Protein 3K1Z (pdb70)

B-factor: mean 15.19, std 8.34, range [2.0, 72.71]

Foldseek 3Di:
DAEAEACDQAWKDFPDDPLCVLQVLLVVLPHHFHSVLLVVQLVVLVVVLCVPQNLCNPVPPGANLVSQLSSQQRSVVSRPDNPSVSCNVSSVVVSVCVLAQVRMDTDPCNVVLLVVCVVVVYAYAYEYQDHPSVCSSCVNVVNNVSHPYYQYCNNQVHHPLPQSSVVVVCVSVVALQVYEYEEADCRGFCVSSVVRPHYAHADAPDDDDVCCVPPPPPLRYHNGSVCVVVSVCVVVVD

Secondary structure (DSSP, 8-state):
-EEEE--BTTTEEESS-HHHHHHHHHHHTT----HHHHHHHHHHHHHHHHHHSTGGGGGGT--HHHHHHHHHHHHHHHTT---HHHHHHHHHHHHHHTTSGGGEEEPTTHHHHHHHHHHTT-EEEEEES--TTHHHHHHHTT-GGG-S-EEEHHHHSS-TTSHHHHHHHHHHH--GGGEEEEES-IIIIIIHHHTT--EEEE--SSPPPHHHHHHS-GGGEESSGGGHHHHHHHHHH-

Nearest PDB structures (foldseek):
  3k1z-assembly1_A  TM=1.004E+00  e=3.886E-47  Homo sapiens
  6q7q-assembly1_A  TM=7.521E-01  e=2.817E-11  Pyrococcus horikoshii
  4ygs-assembly1_A  TM=7.550E-01  e=3.857E-10  Thermococcus onnurineus NA1
  2go7-assembly3_C  TM=6.420E-01  e=3.022E-08  Streptococcus pneumoniae TIGR4
  2hi0-assembly2_B  TM=6.202E-01  e=1.220E-07  Lactobacillus delbrueckii

GO terms:
  GO:0005739 mitochondrion (C, HTP)
  GO:0005515 protein binding (F, IPI)
  GO:0005730 nucleolus (C, IDA)

Structure (mmCIF, N/CA/C/O backbone):
data_3K1Z
#
_entry.id   3K1Z
#
_cell.length_a   51.625
_cell.length_b   62.455
_cell.length_c   79.665
_cell.angle_alpha   90.00
_cell.angle_beta   90.00
_cell.angle_gamma   90.00
#
_symmetry.space_group_name_H-M   'P 21 21 21'
#
loop_
_entity.id
_entity.type
_entity.pdbx_description
1 polymer 'Haloacid dehalogenase-like hydrolase domain-containing protein 3'
2 non-polymer 1,2-ETHANEDIOL
3 non-polymer GLYCEROL
4 water water
#
loop_
_atom_site.group_PDB
_atom_site.id
_atom_site.type_symbol
_atom_site.label_atom_id
_atom_site.label_alt_id
_atom_site.label_comp_id
_atom_site.label_asym_id
_atom_site.label_entity_id
_atom_site.label_seq_id
_atom_site.pdbx_PDB_ins_code
_atom_site.Cartn_x
_atom_site.Cartn_y
_atom_site.Cartn_z
_atom_site.occupancy
_atom_site.B_iso_or_equiv
_atom_site.auth_seq_id
_atom_site.auth_comp_id
_atom_site.auth_asym_id
_atom_site.auth_atom_id
_atom_site.pdbx_PDB_model_num
ATOM 9 N N . ARG A 1 2 ? 4.886 13.394 9.567 1.00 11.34 8 ARG A N 1
ATOM 10 C CA . ARG A 1 2 ? 4.704 13.323 8.109 1.00 10.25 8 ARG A CA 1
ATOM 11 C C . ARG A 1 2 ? 3.658 12.307 7.658 1.00 8.95 8 ARG A C 1
ATOM 12 O O . ARG A 1 2 ? 3.041 12.492 6.633 1.00 9.84 8 ARG A O 1
ATOM 20 N N . LEU A 1 3 ? 3.471 11.251 8.438 1.00 9.81 9 LEU A N 1
ATOM 21 C CA . LEU A 1 3 ? 2.515 10.188 8.109 1.00 7.86 9 LEU A CA 1
ATOM 22 C C . LEU A 1 3 ? 1.636 9.858 9.306 1.00 10.15 9 LEU A C 1
ATOM 23 O O . LEU A 1 3 ? 2.128 9.743 10.428 1.00 9.35 9 LEU A O 1
ATOM 28 N N . LEU A 1 4 ? 0.341 9.693 9.057 1.00 9.07 10 LEU A N 1
ATOM 29 C CA . LEU A 1 4 ? -0.603 9.216 10.065 1.00 7.91 10 LEU A CA 1
ATOM 30 C C . LEU A 1 4 ? -1.227 7.970 9.499 1.00 7.88 10 LEU A C 1
ATOM 31 O O . LEU A 1 4 ? -1.833 8.013 8.378 1.00 8.21 10 LEU A O 1
ATOM 36 N N . THR A 1 5 ? -1.117 6.873 10.237 1.00 4.52 11 THR A N 1
ATOM 37 C CA . THR A 1 5 ? -1.759 5.658 9.834 1.00 4.23 11 THR A CA 1
ATOM 38 C C . THR A 1 5 ? -2.969 5.412 10.745 1.00 6.30 11 THR A C 1
ATOM 39 O O . THR A 1 5 ? -3.014 5.886 11.883 1.00 5.13 11 THR A O 1
ATOM 43 N N . TRP A 1 6 ? -3.939 4.658 10.216 1.00 5.74 12 TRP A N 1
ATOM 44 C CA . TRP A 1 6 ? -5.246 4.546 10.852 1.00 4.84 12 TRP A CA 1
ATOM 45 C C . TRP A 1 6 ? -5.783 3.156 10.868 1.00 5.08 12 TRP A C 1
ATOM 46 O O . TRP A 1 6 ? -5.719 2.466 9.831 1.00 6.37 12 TRP A O 1
ATOM 57 N N . ASP A 1 7 ? -6.399 2.746 11.966 1.00 5.00 13 ASP A N 1
ATOM 58 C CA . ASP A 1 7 ? -7.398 1.672 11.824 1.00 6.14 13 ASP A CA 1
ATOM 59 C C . ASP A 1 7 ? -8.756 2.320 11.680 1.00 9.85 13 ASP A C 1
ATOM 60 O O . ASP A 1 7 ? -8.901 3.500 11.904 1.00 13.06 13 ASP A O 1
ATOM 65 N N . VAL A 1 8 ? -9.755 1.540 11.288 1.00 10.37 14 VAL A N 1
ATOM 66 C CA . VAL A 1 8 ? -11.036 2.116 10.939 1.00 14.59 14 VAL A CA 1
ATOM 67 C C . VAL A 1 8 ? -12.112 2.012 12.059 1.00 15.67 14 VAL A C 1
ATOM 68 O O . VAL A 1 8 ? -13.025 2.802 12.076 1.00 13.55 14 VAL A O 1
ATOM 72 N N . LYS A 1 9 ? -11.944 1.101 13.026 1.00 21.08 15 LYS A N 1
ATOM 73 C CA . LYS A 1 9 ? -12.956 0.823 14.078 1.00 16.07 15 LYS A CA 1
ATOM 74 C C . LYS A 1 9 ? -13.075 1.959 15.070 1.00 26.37 15 LYS A C 1
ATOM 75 O O . LYS A 1 9 ? -12.073 2.466 15.559 1.00 19.19 15 LYS A O 1
ATOM 80 N N . ASP A 1 10 ? -14.302 2.342 15.395 1.00 17.84 16 ASP A N 1
ATOM 81 C CA . ASP A 1 10 ? -14.530 3.398 16.358 1.00 20.65 16 ASP A CA 1
ATOM 82 C C . ASP A 1 10 ? -13.598 4.598 16.211 1.00 25.04 16 ASP A C 1
ATOM 83 O O . ASP A 1 10 ? -13.475 5.401 17.141 1.00 27.98 16 ASP A O 1
ATOM 88 N N . THR A 1 11 ? -12.949 4.713 15.042 1.00 16.83 17 THR A N 1
ATOM 89 C CA . THR A 1 11 ? -12.240 5.896 14.660 1.00 11.48 17 THR A CA 1
ATOM 90 C C . THR A 1 11 ? -12.998 6.528 13.527 1.00 7.04 17 THR A C 1
ATOM 91 O O . THR A 1 11 ? -13.456 7.679 13.630 1.00 19.29 17 THR A O 1
ATOM 95 N N . LEU A 1 12 ? -13.145 5.754 12.431 1.00 10.91 18 LEU A N 1
ATOM 96 C CA . LEU A 1 12 ? -13.778 6.204 11.212 1.00 12.03 18 LEU A CA 1
ATOM 97 C C . LEU A 1 12 ? -15.181 5.613 10.965 1.00 6.12 18 LEU A C 1
ATOM 98 O O . LEU A 1 12 ? -16.054 6.322 10.482 1.00 11.48 18 LEU A O 1
ATOM 103 N N . LEU A 1 13 ? -15.355 4.349 11.313 1.00 9.97 19 LEU A N 1
ATOM 104 C CA . LEU A 1 13 ? -16.535 3.531 10.952 1.00 9.77 19 LEU A CA 1
ATOM 105 C C . LEU A 1 13 ? -17.034 2.739 12.139 1.00 15.28 19 LEU A C 1
ATOM 106 O O . LEU A 1 13 ? -16.265 2.364 13.010 1.00 15.64 19 LEU A O 1
ATOM 111 N N . ARG A 1 14 ? -18.321 2.434 12.144 1.00 12.13 20 ARG A N 1
ATOM 112 C CA . ARG A 1 14 ? -18.842 1.384 13.012 1.00 10.83 20 ARG A CA 1
ATOM 113 C C . ARG A 1 14 ? -19.942 0.685 12.239 1.00 13.38 20 ARG A C 1
ATOM 114 O O . ARG A 1 14 ? -20.497 1.262 11.296 1.00 10.41 20 ARG A O 1
ATOM 122 N N . LEU A 1 15 ? -20.213 -0.565 12.602 1.00 12.29 21 LEU A N 1
ATOM 123 C CA . LEU A 1 15 ? -21.355 -1.271 12.041 1.00 13.39 21 LEU A CA 1
ATOM 124 C C . LEU A 1 15 ? -22.668 -0.574 12.445 1.00 12.96 21 LEU A C 1
ATOM 125 O O . LEU A 1 15 ? -22.864 -0.164 13.602 1.00 11.05 21 LEU A O 1
ATOM 130 N N . ARG A 1 16 ? -23.558 -0.429 11.470 1.00 10.15 22 ARG A N 1
ATOM 131 C CA . ARG A 1 16 ? -24.849 0.212 11.682 1.00 12.79 22 ARG A CA 1
ATOM 132 C C . ARG A 1 16 ? -25.769 -0.598 12.605 1.00 6.57 22 ARG A C 1
ATOM 133 O O . ARG A 1 16 ? -26.517 -0.018 13.390 1.00 10.99 22 ARG A O 1
ATOM 141 N N . HIS A 1 17 ? -25.716 -1.926 12.522 1.00 10.50 23 HIS A N 1
ATOM 142 C CA . HIS A 1 17 ? -26.621 -2.777 13.296 1.00 11.82 23 HIS A CA 1
ATOM 143 C C . HIS A 1 17 ? -25.832 -3.855 14.021 1.00 11.02 23 HIS A C 1
ATOM 144 O O . HIS A 1 17 ? -24.820 -4.319 13.488 1.00 16.88 23 HIS A O 1
ATOM 151 N N . PRO A 1 18 ? -26.299 -4.285 15.215 1.00 9.56 24 PRO A N 1
ATOM 152 C CA . PRO A 1 18 ? -25.548 -5.377 15.828 1.00 20.32 24 PRO A CA 1
ATOM 153 C C . PRO A 1 18 ? -25.623 -6.615 14.942 1.00 18.48 24 PRO A C 1
ATOM 154 O O . PRO A 1 18 ? -26.581 -6.772 14.166 1.00 11.14 24 PRO A O 1
ATOM 158 N N . LEU A 1 19 ? -24.606 -7.461 15.042 1.00 18.23 25 LEU A N 1
ATOM 159 C CA . LEU A 1 19 ? -24.481 -8.638 14.184 1.00 18.08 25 LEU A CA 1
ATOM 160 C C . LEU A 1 19 ? -25.641 -9.610 14.317 1.00 14.54 25 LEU A C 1
ATOM 161 O O . LEU A 1 19 ? -26.124 -10.158 13.317 1.00 13.34 25 LEU A O 1
ATOM 166 N N . GLY A 1 20 ? -26.073 -9.840 15.553 1.00 16.15 26 GLY A N 1
ATOM 167 C CA . GLY A 1 20 ? -27.171 -10.733 15.807 1.00 13.96 26 GLY A CA 1
ATOM 168 C C . GLY A 1 20 ? -28.411 -10.278 15.064 1.00 15.78 26 GLY A C 1
ATOM 169 O O . GLY A 1 20 ? -29.087 -11.077 14.420 1.00 12.45 26 GLY A O 1
ATOM 170 N N . GLU A 1 21 ? -28.691 -8.982 15.140 1.00 13.60 27 GLU A N 1
ATOM 171 C CA . GLU A 1 21 ? -29.851 -8.406 14.476 1.00 17.76 27 GLU A CA 1
ATOM 172 C C . GLU A 1 21 ? -29.709 -8.536 12.965 1.00 8.75 27 GLU A C 1
ATOM 173 O O . GLU A 1 21 ? -30.652 -8.954 12.283 1.00 11.69 27 GLU A O 1
ATOM 179 N N . ALA A 1 22 ? -28.511 -8.240 12.470 1.00 11.89 28 ALA A N 1
ATOM 180 C CA . ALA A 1 22 ? -28.230 -8.294 11.034 1.00 10.73 28 ALA A CA 1
ATOM 181 C C . ALA A 1 22 ? -28.378 -9.723 10.492 1.00 7.75 28 ALA A C 1
ATOM 182 O O . ALA A 1 22 ? -29.041 -9.946 9.473 1.00 12.06 28 ALA A O 1
ATOM 184 N N . TYR A 1 23 ? -27.786 -10.680 11.187 1.00 8.73 29 TYR A N 1
ATOM 185 C CA . TYR A 1 23 ? -27.902 -12.084 10.774 1.00 9.02 29 TYR A CA 1
ATOM 186 C C . TYR A 1 23 ? -29.354 -12.558 10.833 1.00 7.45 29 TYR A C 1
ATOM 187 O O . TYR A 1 23 ? -29.835 -13.206 9.904 1.00 8.92 29 TYR A O 1
ATOM 196 N N . ALA A 1 24 ? -30.027 -12.282 11.952 1.00 7.88 30 ALA A N 1
ATOM 197 C CA . ALA A 1 24 ? -31.409 -12.667 12.129 1.00 7.05 30 ALA A CA 1
ATOM 198 C C . ALA A 1 24 ? -32.350 -12.038 11.079 1.00 8.88 30 ALA A C 1
ATOM 199 O O . ALA A 1 24 ? -33.291 -12.695 10.588 1.00 9.32 30 ALA A O 1
ATOM 201 N N . THR A 1 25 ? -32.111 -10.768 10.759 1.00 8.21 31 THR A N 1
ATOM 202 C CA . THR A 1 25 ? -32.949 -10.057 9.781 1.00 8.72 31 THR A CA 1
ATOM 203 C C . THR A 1 25 ? -32.794 -10.701 8.398 1.00 5.39 31 THR A C 1
ATOM 204 O O . THR A 1 25 ? -33.760 -10.999 7.723 1.00 6.79 31 THR A O 1
ATOM 208 N N . LYS A 1 26 ? -31.548 -10.938 8.028 1.00 8.94 32 LYS A N 1
ATOM 209 C CA . LYS A 1 26 ? -31.252 -11.607 6.756 1.00 6.26 32 LYS A CA 1
ATOM 210 C C . LYS A 1 26 ? -31.869 -13.001 6.723 1.00 5.47 32 LYS A C 1
ATOM 211 O O . LYS A 1 26 ? -32.519 -13.386 5.738 1.00 7.58 32 LYS A O 1
ATOM 217 N N . ALA A 1 27 ? -31.697 -13.752 7.802 1.00 6.62 33 ALA A N 1
ATOM 218 C CA . ALA A 1 27 ? -32.205 -15.123 7.853 1.00 6.63 33 ALA A CA 1
ATOM 219 C C . ALA A 1 27 ? -33.734 -15.142 7.710 1.00 8.25 33 ALA A C 1
ATOM 220 O O . ALA A 1 27 ? -34.277 -15.946 6.962 1.00 9.41 33 ALA A O 1
ATOM 222 N N . ARG A 1 28 ? -34.411 -14.236 8.409 1.00 6.18 34 ARG A N 1
ATOM 223 C CA . ARG A 1 28 ? -35.889 -14.163 8.319 1.00 9.01 34 ARG A CA 1
ATOM 224 C C . ARG A 1 28 ? -36.334 -13.960 6.886 1.00 7.80 34 ARG A C 1
ATOM 225 O O . ARG A 1 28 ? -37.283 -14.603 6.414 1.00 11.65 34 ARG A O 1
ATOM 233 N N . ALA A 1 29 ? -35.645 -13.063 6.171 1.00 9.62 35 ALA A N 1
ATOM 234 C CA . ALA A 1 29 ? -35.995 -12.764 4.790 1.00 11.58 35 ALA A CA 1
ATOM 235 C C . ALA A 1 29 ? -35.960 -14.037 3.926 1.00 8.88 35 ALA A C 1
ATOM 236 O O . ALA A 1 29 ? -36.787 -14.212 3.038 1.00 15.15 35 ALA A O 1
ATOM 238 N N . HIS A 1 30 ? -35.035 -14.935 4.252 1.00 8.43 36 HIS A N 1
ATOM 239 C CA . HIS A 1 30 ? -34.808 -16.197 3.560 1.00 9.65 36 HIS A CA 1
ATOM 240 C C . HIS A 1 30 ? -35.504 -17.414 4.165 1.00 11.90 36 HIS A C 1
ATOM 241 O O . HIS A 1 30 ? -35.198 -18.552 3.795 1.00 14.65 36 HIS A O 1
ATOM 248 N N . GLY A 1 31 ? -36.402 -17.153 5.089 1.00 10.20 37 GLY A N 1
ATOM 249 C CA . GLY A 1 31 ? -37.327 -18.159 5.613 1.00 12.55 37 GLY A CA 1
ATOM 250 C C . GLY A 1 31 ? -36.861 -18.906 6.830 1.00 14.89 37 GLY A C 1
ATOM 251 O O . GLY A 1 31 ? -37.480 -19.924 7.193 1.00 14.48 37 GLY A O 1
ATOM 252 N N . LEU A 1 32 ? -35.817 -18.410 7.486 1.00 8.87 38 LEU A N 1
ATOM 253 C CA . LEU A 1 32 ? -35.280 -19.034 8.696 1.00 10.50 38 LEU A CA 1
ATOM 254 C C . LEU A 1 32 ? -35.470 -18.055 9.839 1.00 10.53 38 LEU A C 1
ATOM 255 O O . LEU A 1 32 ? -34.993 -16.910 9.770 1.00 11.64 38 LEU A O 1
ATOM 260 N N . GLU A 1 33 ? -36.117 -18.532 10.903 1.00 8.34 39 GLU A N 1
ATOM 261 C CA . GLU A 1 33 ? -36.469 -17.697 12.036 1.00 13.11 39 GLU A CA 1
ATOM 262 C C . GLU A 1 33 ? -35.557 -18.078 13.190 1.00 9.30 39 GLU A C 1
ATOM 263 O O . GLU A 1 33 ? -35.738 -19.134 13.810 1.00 12.10 39 GLU A O 1
ATOM 269 N N . VAL A 1 34 ? -34.566 -17.230 13.447 1.00 8.07 40 VAL A N 1
ATOM 270 C CA . VAL A 1 34 ? -33.543 -17.508 14.449 1.00 12.27 40 VAL A CA 1
ATOM 271 C C . VAL A 1 34 ? -33.444 -16.270 15.334 1.00 7.82 40 VAL A C 1
ATOM 272 O O . VAL A 1 34 ? -33.456 -15.148 14.834 1.00 9.69 40 VAL A O 1
ATOM 276 N N . GLU A 1 35 ? -33.336 -16.465 16.649 1.00 14.45 41 GLU A N 1
ATOM 277 C CA . GLU A 1 35 ? -33.217 -15.328 17.545 1.00 11.44 41 GLU A CA 1
ATOM 278 C C . GLU A 1 35 ? -31.833 -14.694 17.448 1.00 11.01 41 GLU A C 1
ATOM 279 O O . GLU A 1 35 ? -30.838 -15.405 17.346 1.00 12.83 41 GLU A O 1
ATOM 285 N N . PRO A 1 36 ? -31.773 -13.351 17.439 1.00 10.82 42 PRO A N 1
ATOM 286 C CA . PRO A 1 36 ? -30.528 -12.615 17.398 1.00 13.73 42 PRO A CA 1
ATOM 287 C C . PRO A 1 36 ? -29.574 -13.042 18.503 1.00 11.19 42 PRO A C 1
ATOM 288 O O . PRO A 1 36 ? -28.392 -13.221 18.243 1.00 9.19 42 PRO A O 1
ATOM 292 N N . SER A 1 37 ? -30.075 -13.218 19.723 1.00 11.48 43 SER A N 1
ATOM 293 C CA . SER A 1 37 ? -29.212 -13.653 20.807 1.00 9.22 43 SER A CA 1
ATOM 294 C C . SER A 1 37 ? -28.552 -15.013 20.552 1.00 9.78 43 SER A C 1
ATOM 295 O O . SER A 1 37 ? -27.389 -15.223 20.956 1.00 11.56 43 SER A O 1
ATOM 298 N N . ALA A 1 38 ? -29.264 -15.931 19.891 1.00 11.01 44 ALA A N 1
ATOM 299 C CA . ALA A 1 38 ? -28.710 -17.248 19.562 1.00 9.15 44 ALA A CA 1
ATOM 300 C C . ALA A 1 38 ? -27.601 -17.113 18.531 1.00 10.37 44 ALA A C 1
ATOM 301 O O . ALA A 1 38 ? -26.570 -17.811 18.602 1.00 14.93 44 ALA A O 1
ATOM 303 N N . LEU A 1 39 ? -27.816 -16.224 17.568 1.00 13.38 45 LEU A N 1
ATOM 304 C CA . LEU A 1 39 ? -26.809 -15.980 16.545 1.00 12.21 45 LEU A CA 1
ATOM 305 C C . LEU A 1 39 ? -25.575 -15.227 17.103 1.00 9.97 45 LEU A C 1
ATOM 306 O O . LEU A 1 39 ? -24.431 -15.498 16.689 1.00 9.13 45 LEU A O 1
ATOM 311 N N . GLU A 1 40 ? -25.797 -14.283 18.017 1.00 8.77 46 GLU A N 1
ATOM 312 C CA . GLU A 1 40 ? -24.692 -13.533 18.635 1.00 10.24 46 GLU A CA 1
ATOM 313 C C . GLU A 1 40 ? -23.799 -14.490 19.429 1.00 12.03 46 GLU A C 1
ATOM 314 O O . GLU A 1 40 ? -22.589 -14.426 19.327 1.00 11.06 46 GLU A O 1
ATOM 320 N N . GLN A 1 41 ? -24.406 -15.413 20.165 1.00 9.43 47 GLN A N 1
ATOM 321 C CA . GLN A 1 41 ? -23.647 -16.406 20.914 1.00 11.66 47 GLN A CA 1
ATOM 322 C C . GLN A 1 41 ? -22.961 -17.383 19.982 1.00 9.84 47 GLN A C 1
ATOM 323 O O . GLN A 1 41 ? -21.794 -17.715 20.189 1.00 12.51 47 GLN A O 1
ATOM 329 N N . GLY A 1 42 ? -23.691 -17.856 18.975 1.00 11.75 48 GLY A N 1
ATOM 330 C CA . GLY A 1 42 ? -23.121 -18.776 17.987 1.00 10.03 48 GLY A CA 1
ATOM 331 C C . GLY A 1 42 ? -21.918 -18.167 17.301 1.00 12.44 48 GLY A C 1
ATOM 332 O O . GLY A 1 42 ? -20.887 -18.838 17.096 1.00 10.17 48 GLY A O 1
ATOM 333 N N . PHE A 1 43 ? -22.058 -16.900 16.929 1.00 10.09 49 PHE A N 1
ATOM 334 C CA . PHE A 1 43 ? -20.983 -16.180 16.246 1.00 10.18 49 PHE A CA 1
ATOM 335 C C . PHE A 1 43 ? -19.719 -16.036 17.096 1.00 10.70 49 PHE A C 1
ATOM 336 O O . PHE A 1 43 ? -18.618 -16.320 16.633 1.00 11.20 49 PHE A O 1
ATOM 344 N N . ARG A 1 44 ? -19.886 -15.571 18.330 1.00 8.79 50 ARG A N 1
ATOM 345 C CA A ARG A 1 44 ? -18.804 -15.485 19.317 0.50 14.39 50 ARG A CA 1
ATOM 346 C CA B ARG A 1 44 ? -18.759 -15.465 19.254 0.50 11.87 50 ARG A CA 1
ATOM 347 C C . ARG A 1 44 ? -18.003 -16.800 19.340 1.00 12.22 50 ARG A C 1
ATOM 348 O O . ARG A 1 44 ? -16.760 -16.827 19.222 1.00 9.72 50 ARG A O 1
ATOM 363 N N . GLN A 1 45 ? -18.735 -17.904 19.482 1.00 12.25 51 GLN A N 1
ATOM 364 C CA A GLN A 1 45 ? -18.091 -19.194 19.523 0.00 20.00 51 GLN A CA 1
ATOM 365 C CA B GLN A 1 45 ? -18.121 -19.216 19.558 1.00 9.95 51 GLN A CA 1
ATOM 366 C C . GLN A 1 45 ? -17.481 -19.622 18.234 1.00 10.74 51 GLN A C 1
ATOM 367 O O . GLN A 1 45 ? -16.341 -20.089 18.206 1.00 10.65 51 GLN A O 1
ATOM 378 N N . ALA A 1 46 ? -18.192 -19.402 17.129 1.00 8.67 52 ALA A N 1
ATOM 379 C CA . ALA A 1 46 ? -17.703 -19.812 15.821 1.00 8.68 52 ALA A CA 1
ATOM 380 C C . ALA A 1 46 ? -16.453 -19.032 15.413 1.00 12.62 52 ALA A C 1
ATOM 381 O O . ALA A 1 46 ? -15.494 -19.615 14.892 1.00 9.62 52 ALA A O 1
ATOM 383 N N . TYR A 1 47 ? -16.463 -17.728 15.696 1.00 10.60 53 TYR A N 1
ATOM 384 C CA . TYR A 1 47 ? -15.353 -16.856 15.328 1.00 10.28 53 TYR A CA 1
ATOM 385 C C . TYR A 1 47 ? -14.115 -17.290 16.121 1.00 10.66 53 TYR A C 1
ATOM 386 O O . TYR A 1 47 ? -13.012 -17.407 15.574 1.00 12.17 53 TYR A O 1
ATOM 395 N N . ARG A 1 48 ? -14.297 -17.520 17.415 1.00 10.31 54 ARG A N 1
ATOM 396 C CA . ARG A 1 48 ? -13.1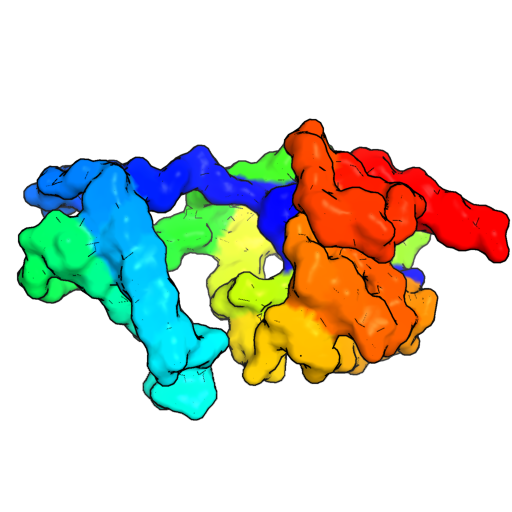76 -17.897 18.279 1.00 10.96 54 ARG A CA 1
ATOM 397 C C . ARG A 1 48 ? -12.595 -19.249 17.817 1.00 11.58 54 ARG A C 1
ATOM 398 O O . ARG A 1 48 ? -11.368 -19.396 17.658 1.00 11.77 54 ARG A O 1
ATOM 406 N N . ALA A 1 49 ? -13.476 -20.208 17.540 1.00 10.11 55 ALA A N 1
ATOM 407 C CA . ALA A 1 49 ? -13.050 -21.543 17.100 1.00 9.55 55 ALA A CA 1
ATOM 408 C C . ALA A 1 49 ? -12.283 -21.476 15.796 1.00 14.19 55 ALA A C 1
ATOM 409 O O . ALA A 1 49 ? -11.265 -22.134 15.620 1.00 11.68 55 ALA A O 1
ATOM 411 N N . GLN A 1 50 ? -12.803 -20.709 14.848 1.00 10.33 56 GLN A N 1
ATOM 412 C CA . GLN A 1 50 ? -12.140 -20.566 13.573 1.00 9.90 56 GLN A CA 1
ATOM 413 C C . GLN A 1 50 ? -10.761 -19.911 13.718 1.00 10.40 56 GLN A C 1
ATOM 414 O O . GLN A 1 50 ? -9.798 -20.330 13.060 1.00 13.38 56 GLN A O 1
ATOM 420 N N . SER A 1 51 ? -10.666 -18.865 14.529 1.00 12.18 57 SER A N 1
ATOM 421 C CA . SER A 1 51 ? -9.395 -18.190 14.757 1.00 8.42 57 SER A CA 1
ATOM 422 C C . SER A 1 51 ? -8.376 -19.076 15.470 1.00 8.98 57 SER A C 1
ATOM 423 O O . SER A 1 51 ? -7.172 -18.943 15.254 1.00 9.90 57 SER A O 1
ATOM 426 N N . HIS A 1 52 ? -8.879 -19.946 16.348 1.00 9.04 58 HIS A N 1
ATOM 427 C CA . HIS A 1 52 ? -8.065 -20.898 17.093 1.00 9.64 58 HIS A CA 1
ATOM 428 C C . HIS A 1 52 ? -7.256 -21.788 16.145 1.00 9.86 58 HIS A C 1
ATOM 429 O O . HIS A 1 52 ? -6.050 -21.983 16.347 1.00 11.15 58 HIS A O 1
ATOM 436 N N . SER A 1 53 ? -7.925 -22.343 15.140 1.00 8.20 59 SER A N 1
ATOM 437 C CA . SER A 1 53 ? -7.295 -23.273 14.165 1.00 7.62 59 SER A CA 1
ATOM 438 C C . SER A 1 53 ? -6.751 -22.617 12.892 1.00 9.68 59 SER A C 1
ATOM 439 O O . SER A 1 53 ? -5.848 -23.151 12.243 1.00 9.11 59 SER A O 1
ATOM 442 N N . PHE A 1 54 ? -7.339 -21.495 12.528 1.00 9.53 60 PHE A N 1
ATOM 443 C CA . PHE A 1 54 ? -7.016 -20.793 11.291 1.00 10.69 60 PHE A CA 1
ATOM 444 C C . PHE A 1 54 ? -6.782 -19.292 11.578 1.00 8.79 60 PHE A C 1
ATOM 445 O O . PHE A 1 54 ? -7.573 -18.444 11.160 1.00 11.19 60 PHE A O 1
ATOM 453 N N . PRO A 1 55 ? -5.701 -18.963 12.284 1.00 9.43 61 PRO A N 1
ATOM 454 C CA . PRO A 1 55 ? -5.416 -17.545 12.557 1.00 11.10 61 PRO A CA 1
ATOM 455 C C . PRO A 1 55 ? -5.237 -16.687 11.282 1.00 7.77 61 PRO A C 1
ATOM 456 O O . PRO A 1 55 ? -4.879 -17.216 10.224 1.00 11.18 61 PRO A O 1
ATOM 460 N N . ASN A 1 56 ? -5.522 -15.383 11.395 1.00 9.84 62 ASN A N 1
ATOM 461 C CA . ASN A 1 56 ? -5.418 -14.418 10.291 1.00 10.39 62 ASN A CA 1
ATOM 462 C C . ASN A 1 56 ? -6.051 -14.964 9.021 1.00 11.35 62 ASN A C 1
ATOM 463 O O . ASN A 1 56 ? -5.407 -15.093 7.991 1.00 10.51 62 ASN A O 1
ATOM 468 N N . TYR A 1 57 ? -7.349 -15.286 9.128 1.00 10.60 63 TYR A N 1
ATOM 469 C CA . TYR A 1 57 ? -8.223 -15.703 8.033 1.00 10.65 63 TYR A CA 1
ATOM 470 C C . TYR A 1 57 ? -7.801 -16.988 7.327 1.00 9.90 63 TYR A C 1
ATOM 471 O O . TYR A 1 57 ? -8.246 -17.264 6.218 1.00 10.30 63 TYR A O 1
ATOM 480 N N . GLY A 1 58 ? -6.977 -17.785 7.996 1.00 11.67 64 GLY A N 1
ATOM 481 C CA . GLY A 1 58 ? -6.578 -19.083 7.470 1.00 11.40 64 GLY A CA 1
ATOM 482 C C . GLY A 1 58 ? -5.613 -18.998 6.311 1.00 9.64 64 GLY A C 1
ATOM 483 O O . GLY A 1 58 ? -5.313 -20.002 5.693 1.00 11.11 64 GLY A O 1
ATOM 484 N N . LEU A 1 59 ? -5.085 -17.811 6.045 1.00 10.92 65 LEU A N 1
ATOM 485 C CA . LEU A 1 59 ? -4.286 -17.616 4.831 1.00 9.69 65 LEU A CA 1
ATOM 486 C C . LEU A 1 59 ? -2.988 -18.435 4.867 1.00 9.37 65 LEU A C 1
ATOM 487 O O . LEU A 1 59 ? -2.482 -18.862 3.814 1.00 11.44 65 LEU A O 1
ATOM 492 N N . SER A 1 60 ? -2.447 -18.639 6.068 1.00 10.11 66 SER A N 1
ATOM 493 C CA . SER A 1 60 ? -1.235 -19.438 6.254 1.00 10.03 66 SER A CA 1
ATOM 494 C C . SER A 1 60 ? -1.476 -20.943 6.245 1.00 10.01 66 SER A C 1
ATOM 495 O O . SER A 1 60 ? -0.524 -21.744 6.385 1.00 10.35 66 SER A O 1
ATOM 498 N N . HIS A 1 61 ? -2.746 -21.348 6.175 1.00 8.12 67 HIS A N 1
ATOM 499 C CA . HIS A 1 61 ? -3.092 -22.756 6.257 1.00 7.44 67 HIS A CA 1
ATOM 500 C C . HIS A 1 61 ? -4.172 -23.137 5.255 1.00 11.94 67 HIS A C 1
ATOM 501 O O . HIS A 1 61 ? -5.129 -23.799 5.595 1.00 13.88 67 HIS A O 1
ATOM 508 N N . GLY A 1 62 ? -3.989 -22.696 4.017 1.00 13.10 68 GLY A N 1
ATOM 509 C CA . GLY A 1 62 ? -4.748 -23.251 2.889 1.00 15.35 68 GLY A CA 1
ATOM 510 C C . GLY A 1 62 ? -6.137 -22.673 2.671 1.00 16.69 68 GLY A C 1
ATOM 511 O O . GLY A 1 62 ? -6.917 -23.207 1.897 1.00 16.71 68 GLY A O 1
ATOM 512 N N . LEU A 1 63 ? -6.493 -21.614 3.385 1.00 10.48 69 LEU A N 1
ATOM 513 C CA . LEU A 1 63 ? -7.795 -21.000 3.175 1.00 9.19 69 LEU A CA 1
ATOM 514 C C . LEU A 1 63 ? -7.699 -19.621 2.530 1.00 11.70 69 LEU A C 1
ATOM 515 O O . LEU A 1 63 ? -6.629 -19.019 2.469 1.00 11.51 69 LEU A O 1
ATOM 520 N N . THR A 1 64 ? -8.836 -19.163 2.033 1.00 11.22 70 THR A N 1
ATOM 521 C CA . THR A 1 64 ? -9.059 -17.784 1.609 1.00 10.46 70 THR A CA 1
ATOM 522 C C . THR A 1 64 ? -9.917 -17.146 2.682 1.00 11.58 70 THR A C 1
ATOM 523 O O . THR A 1 64 ? -10.610 -17.822 3.432 1.00 10.71 70 THR A O 1
ATOM 527 N N . SER A 1 65 ? -9.838 -15.834 2.794 1.00 8.65 71 SER A N 1
ATOM 528 C CA . SER A 1 65 ? -10.631 -15.160 3.802 1.00 10.16 71 SER A CA 1
ATOM 529 C C . SER A 1 65 ? -12.142 -15.264 3.491 1.00 11.12 71 SER A C 1
ATOM 530 O O . SER A 1 65 ? -12.935 -15.343 4.430 1.00 10.80 71 SER A O 1
ATOM 533 N N . ARG A 1 66 ? -12.559 -15.327 2.224 1.00 8.32 72 ARG A N 1
ATOM 534 C CA . ARG A 1 66 ? -13.960 -15.569 1.925 1.00 10.49 72 ARG A CA 1
ATOM 535 C C . ARG A 1 66 ? -14.396 -16.924 2.480 1.00 10.67 72 ARG A C 1
ATOM 536 O O . ARG A 1 66 ? -15.452 -17.038 3.105 1.00 11.29 72 ARG A O 1
ATOM 544 N N . GLN A 1 67 ? -13.595 -17.952 2.240 1.00 9.58 73 GLN A N 1
ATOM 545 C CA . GLN A 1 67 ? -13.948 -19.274 2.767 1.00 11.27 73 GLN A CA 1
ATOM 546 C C . GLN A 1 67 ? -13.982 -19.288 4.295 1.00 10.46 73 GLN A C 1
ATOM 547 O O . GL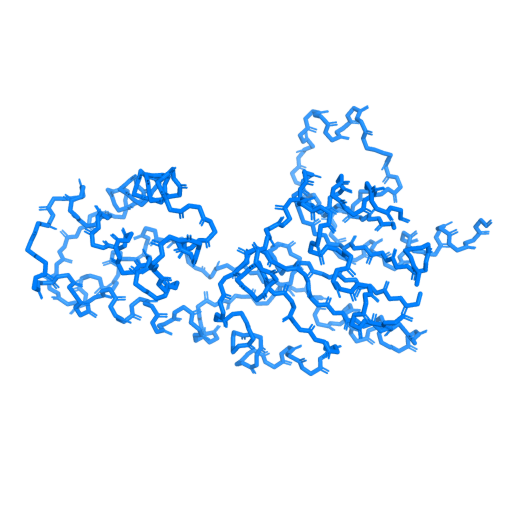N A 1 67 ? -14.845 -19.916 4.914 1.00 11.29 73 GLN A O 1
ATOM 553 N N . TRP A 1 68 ? -13.007 -18.630 4.915 1.00 9.15 74 TRP A N 1
ATOM 554 C CA . TRP A 1 68 ? -12.930 -18.515 6.338 1.00 10.39 74 TRP A CA 1
ATOM 555 C C . TRP A 1 68 ? -14.241 -17.955 6.890 1.00 10.14 74 TRP A C 1
ATOM 556 O O . TRP A 1 68 ? -14.807 -18.531 7.846 1.00 10.53 74 TRP A O 1
ATOM 567 N N . TRP A 1 69 ? -14.707 -16.852 6.324 1.00 10.98 75 TRP A N 1
ATOM 568 C CA . TRP A 1 69 ? -15.956 -16.211 6.764 1.00 9.33 75 TRP A CA 1
ATOM 569 C C . TRP A 1 69 ? -17.188 -17.094 6.474 1.00 11.99 75 TRP A C 1
ATOM 570 O O . TRP A 1 69 ? -18.075 -17.210 7.322 1.00 12.47 75 TRP A O 1
ATOM 581 N N . LEU A 1 70 ? -17.211 -17.768 5.335 1.00 9.83 76 LEU A N 1
ATOM 582 C CA . LEU A 1 70 ? -18.305 -18.721 5.047 1.00 11.14 76 LEU A CA 1
ATOM 583 C C . LEU A 1 70 ? -18.344 -19.784 6.140 1.00 11.09 76 LEU A C 1
ATOM 584 O O . LEU A 1 70 ? -19.434 -20.100 6.643 1.00 11.32 76 LEU A O 1
ATOM 589 N N . ASP A 1 71 ? -17.194 -20.359 6.474 1.00 12.47 77 ASP A N 1
ATOM 590 C CA . ASP A 1 71 ? -17.099 -21.354 7.561 1.00 11.68 77 ASP A CA 1
ATOM 591 C C . ASP A 1 71 ? -17.688 -20.784 8.863 1.00 9.81 77 ASP A C 1
ATOM 592 O O . ASP A 1 71 ? -18.439 -21.455 9.542 1.00 11.87 77 ASP A O 1
ATOM 597 N N . VAL A 1 72 ? -17.354 -19.540 9.203 1.00 9.80 78 VAL A N 1
ATOM 598 C CA . VAL A 1 72 ? -17.779 -18.929 10.474 1.00 9.61 78 VAL A CA 1
ATOM 599 C C . VAL A 1 72 ? -19.296 -18.755 10.436 1.00 8.47 78 VAL A C 1
ATOM 600 O O . VAL A 1 72 ? -19.972 -19.034 11.447 1.00 10.51 78 VAL A O 1
ATOM 604 N N . VAL A 1 73 ? -19.825 -18.292 9.308 1.00 9.53 79 VAL A N 1
ATOM 605 C CA . VAL A 1 73 ? -21.296 -18.095 9.237 1.00 10.45 79 VAL A CA 1
ATOM 606 C C . VAL A 1 73 ? -22.037 -19.433 9.298 1.00 9.95 79 VAL A C 1
ATOM 607 O O . VAL A 1 73 ? -23.038 -19.560 10.022 1.00 11.92 79 VAL A O 1
ATOM 611 N N . LEU A 1 74 ? -21.569 -20.431 8.546 1.00 9.67 80 LEU A N 1
ATOM 612 C CA . LEU A 1 74 ? -22.162 -21.770 8.588 1.00 8.99 80 LEU A CA 1
ATOM 613 C C . LEU A 1 74 ? -22.178 -22.263 10.038 1.00 8.80 80 LEU A C 1
ATOM 614 O O . LEU A 1 74 ? -23.172 -22.794 10.505 1.00 11.98 80 LEU A O 1
ATOM 619 N N . GLN A 1 75 ? -21.064 -22.107 10.749 1.00 10.84 81 GLN A N 1
ATOM 620 C CA . GLN A 1 75 ? -20.982 -22.622 12.099 1.00 13.31 81 GLN A CA 1
ATOM 621 C C . GLN A 1 75 ? -21.831 -21.820 13.097 1.00 8.34 81 GLN A C 1
ATOM 622 O O . GLN A 1 75 ? -22.376 -22.389 14.011 1.00 10.61 81 GLN A O 1
ATOM 628 N N . THR A 1 76 ? -21.942 -20.511 12.893 1.00 7.03 82 THR A N 1
ATOM 629 C CA . THR A 1 76 ? -22.821 -19.649 13.669 1.00 10.38 82 THR A CA 1
ATOM 630 C C . THR A 1 76 ? -24.253 -20.151 13.631 1.00 10.03 82 THR A C 1
ATOM 631 O O . THR A 1 76 ? -24.900 -20.310 14.664 1.00 9.58 82 THR A O 1
ATOM 635 N N . PHE A 1 77 ? -24.723 -20.446 12.421 1.00 10.12 83 PHE A N 1
ATOM 636 C CA . PHE A 1 77 ? -26.094 -20.920 12.261 1.00 10.63 83 PHE A CA 1
ATOM 637 C C . PHE A 1 77 ? -26.254 -22.329 12.783 1.00 9.01 83 PHE A C 1
ATOM 638 O O . PHE A 1 77 ? -27.318 -22.681 13.325 1.00 9.33 83 PHE A O 1
ATOM 646 N N . HIS A 1 78 ? -25.228 -23.145 12.588 1.00 9.84 84 HIS A N 1
ATOM 647 C CA . HIS A 1 78 ? -25.233 -24.510 13.108 1.00 10.80 84 HIS A CA 1
ATOM 648 C C . HIS A 1 78 ? -25.396 -24.509 14.634 1.00 12.25 84 HIS A C 1
ATOM 649 O O . HIS A 1 78 ? -26.229 -25.252 15.178 1.00 10.91 84 HIS A O 1
ATOM 656 N N . LEU A 1 79 ? -24.603 -23.669 15.310 1.00 6.52 85 LEU A N 1
ATOM 657 C CA . LEU A 1 79 ? -24.675 -23.592 16.772 1.00 11.46 85 LEU A CA 1
ATOM 658 C C . LEU A 1 79 ? -26.024 -23.039 17.211 1.00 9.85 85 LEU A C 1
ATOM 659 O O . LEU A 1 79 ? -26.506 -23.373 18.282 1.00 12.67 85 LEU A O 1
ATOM 664 N N . ALA A 1 80 ? -26.606 -22.178 16.391 1.00 9.51 86 ALA A N 1
ATOM 665 C CA . ALA A 1 80 ? -27.942 -21.634 16.652 1.00 9.95 86 ALA A CA 1
ATOM 666 C C . ALA A 1 80 ? -29.076 -22.602 16.315 1.00 10.16 86 ALA A C 1
ATOM 667 O O . ALA A 1 80 ? -30.231 -22.295 16.566 1.00 14.35 86 ALA A O 1
ATOM 669 N N . GLY A 1 81 ? -28.750 -23.765 15.764 1.00 11.42 87 GLY A N 1
ATOM 670 C CA . GLY A 1 81 ? -29.717 -24.845 15.566 1.00 8.81 87 GLY A CA 1
ATOM 671 C C . GLY A 1 81 ? -30.127 -25.145 14.129 1.00 15.21 87 GLY A C 1
ATOM 672 O O . GLY A 1 81 ? -31.048 -25.934 13.917 1.00 18.63 87 GLY A O 1
ATOM 673 N N . VAL A 1 82 ? -29.457 -24.532 13.148 1.00 8.05 88 VAL A N 1
ATOM 674 C CA . VAL A 1 82 ? -29.708 -24.777 11.721 1.00 11.50 88 VAL A CA 1
ATOM 675 C C . VAL A 1 82 ? -28.508 -25.472 11.099 1.00 15.67 88 VAL A C 1
ATOM 676 O O . VAL A 1 82 ? -27.519 -24.816 10.708 1.00 16.87 88 VAL A O 1
ATOM 680 N N . GLN A 1 83 ? -28.612 -26.782 10.961 1.00 15.85 89 GLN A N 1
ATOM 681 C CA . GLN A 1 83 ? -27.497 -27.605 10.502 1.00 25.82 89 GLN A CA 1
ATOM 682 C C . GLN A 1 83 ? -27.451 -27.811 8.979 1.00 26.46 89 GLN A C 1
ATOM 683 O O . GLN A 1 83 ? -26.423 -28.254 8.458 1.00 17.22 89 GLN A O 1
ATOM 689 N N . ASP A 1 84 ? -28.541 -27.490 8.274 1.00 17.99 90 ASP A N 1
ATOM 690 C CA . ASP A 1 84 ? -28.610 -27.717 6.828 1.00 14.53 90 ASP A CA 1
ATOM 691 C C . ASP A 1 84 ? -27.745 -26.693 6.114 1.00 13.08 90 ASP A C 1
ATOM 692 O O . ASP A 1 84 ? -28.122 -25.522 5.964 1.00 12.53 90 ASP A O 1
ATOM 697 N N . ALA A 1 85 ? -26.567 -27.124 5.665 1.00 8.15 91 ALA A N 1
ATOM 698 C CA . ALA A 1 85 ? -25.647 -26.226 5.017 1.00 6.88 91 ALA A CA 1
ATOM 699 C C . ALA A 1 85 ? -26.229 -25.653 3.716 1.00 5.19 91 ALA A C 1
ATOM 700 O O . ALA A 1 85 ? -25.856 -24.539 3.323 1.00 9.21 91 ALA A O 1
ATOM 702 N N . GLN A 1 86 ? -27.132 -26.387 3.097 1.00 7.47 92 GLN A N 1
ATOM 703 C CA A GLN A 1 86 ? -27.787 -25.963 1.855 0.50 9.39 92 GLN A CA 1
ATOM 704 C CA B GLN A 1 86 ? -27.696 -25.907 1.836 0.50 6.04 92 GLN A CA 1
ATOM 705 C C . GLN A 1 86 ? -28.683 -24.753 2.093 1.00 8.82 92 GLN A C 1
ATOM 706 O O . GLN A 1 86 ? -28.829 -23.876 1.233 1.00 9.59 92 GLN A O 1
ATOM 717 N N . ALA A 1 87 ? -29.292 -24.725 3.268 1.00 9.01 93 ALA A N 1
ATOM 718 C CA . ALA A 1 87 ? -30.211 -23.647 3.644 1.00 8.16 93 ALA A CA 1
ATOM 719 C C . ALA A 1 87 ? -29.425 -22.382 4.023 1.00 12.14 93 ALA A C 1
ATOM 720 O O . ALA A 1 87 ? -29.836 -21.259 3.709 1.00 15.04 93 ALA A O 1
ATOM 722 N N . VAL A 1 88 ? -28.272 -22.541 4.668 1.00 8.57 94 VAL A N 1
ATOM 723 C CA . VAL A 1 88 ? -27.525 -21.394 5.171 1.00 9.43 94 VAL A CA 1
ATOM 724 C C . VAL A 1 88 ? -26.626 -20.798 4.097 1.00 15.29 94 VAL A C 1
ATOM 725 O O . VAL A 1 88 ? -26.393 -19.587 4.092 1.00 13.26 94 VAL A O 1
ATOM 729 N N . ALA A 1 89 ? -26.144 -21.633 3.170 1.00 15.88 95 ALA A N 1
ATOM 730 C CA . ALA A 1 89 ? -25.148 -21.193 2.159 1.00 13.60 95 ALA A CA 1
ATOM 731 C C . ALA A 1 89 ? -25.470 -19.858 1.477 1.00 13.36 95 ALA A C 1
ATOM 732 O O . ALA A 1 89 ? -24.608 -18.976 1.416 1.00 13.15 95 ALA A O 1
ATOM 734 N N . PRO A 1 90 ? -26.688 -19.698 0.971 1.00 11.29 96 PRO A N 1
ATOM 735 C CA . PRO A 1 90 ? -27.111 -18.456 0.303 1.00 15.05 96 PRO A CA 1
ATOM 736 C C . PRO A 1 90 ? -27.186 -17.248 1.256 1.00 16.38 96 PRO A C 1
ATOM 737 O O . PRO A 1 90 ? -26.866 -16.130 0.865 1.00 14.66 96 PRO A O 1
ATOM 741 N N . ILE A 1 91 ? -27.558 -17.493 2.508 1.00 11.53 97 ILE A N 1
ATOM 742 C CA . ILE A 1 91 ? -27.611 -16.475 3.564 1.00 11.79 97 ILE A CA 1
ATOM 743 C C . ILE A 1 91 ? -26.204 -16.029 3.834 1.00 9.19 97 ILE A C 1
ATOM 744 O O . ILE A 1 91 ? -25.911 -14.829 3.874 1.00 10.21 97 ILE A O 1
ATOM 749 N N . ALA A 1 92 ? -25.299 -16.994 3.986 1.00 9.62 98 ALA A N 1
ATOM 750 C CA . ALA A 1 92 ? -23.903 -16.662 4.209 1.00 7.65 98 ALA A CA 1
ATOM 751 C C . ALA A 1 92 ? -23.288 -15.848 3.063 1.00 9.01 98 ALA A C 1
ATOM 752 O O . ALA A 1 92 ? -22.513 -14.907 3.300 1.00 9.85 98 ALA A O 1
ATOM 754 N N . GLU A 1 93 ? -23.591 -16.222 1.826 1.00 10.49 99 GLU A N 1
ATOM 755 C CA . GLU A 1 93 ? -23.093 -15.460 0.686 1.00 8.54 99 GLU A CA 1
ATOM 756 C C . GLU A 1 93 ? -23.606 -14.015 0.690 1.00 7.87 99 GLU A C 1
ATOM 757 O O . GLU A 1 93 ? -22.830 -13.064 0.446 1.00 8.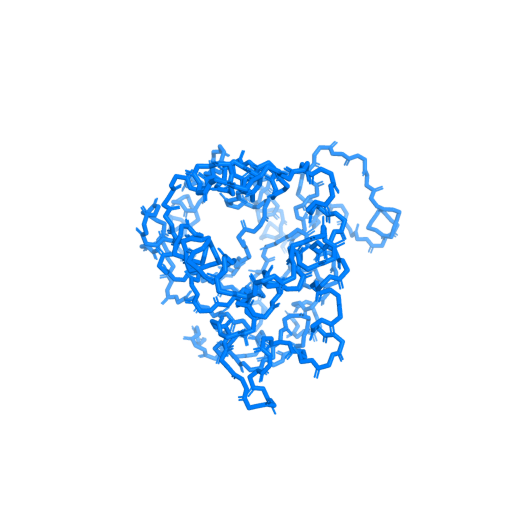76 99 GLU A O 1
ATOM 763 N N . GLN A 1 94 ? -24.901 -13.813 0.967 1.00 8.29 100 GLN A N 1
ATOM 764 C CA . GLN A 1 94 ? -25.422 -12.444 1.044 1.00 11.34 100 GLN A CA 1
ATOM 765 C C . GLN A 1 94 ? -24.811 -11.650 2.181 1.00 9.20 100 GLN A C 1
ATOM 766 O O . GLN A 1 94 ? -24.528 -10.462 2.026 1.00 9.31 100 GLN A O 1
ATOM 772 N N . LEU A 1 95 ? -24.569 -12.287 3.327 1.00 8.73 101 LEU A N 1
ATOM 773 C CA . LEU A 1 95 ? -23.929 -11.572 4.442 1.00 10.34 101 LEU A CA 1
ATOM 774 C C . LEU A 1 95 ? -22.495 -11.140 4.072 1.00 9.85 101 LEU A C 1
ATOM 775 O O . LEU A 1 95 ? -22.053 -10.040 4.414 1.00 10.66 101 LEU A O 1
ATOM 780 N N . TYR A 1 96 ? -21.792 -12.022 3.366 1.00 10.63 102 TYR A N 1
ATOM 781 C CA . TYR A 1 96 ? -20.422 -11.765 2.924 1.00 12.85 102 TYR A CA 1
ATOM 782 C C . TYR A 1 96 ? -20.372 -10.592 1.970 1.00 9.25 102 TYR A C 1
ATOM 783 O O . TYR A 1 96 ? -19.526 -9.685 2.129 1.00 10.25 102 TYR A O 1
ATOM 792 N N . LYS A 1 97 ? -21.299 -10.568 1.013 1.00 9.60 103 LYS A N 1
ATOM 793 C CA . LYS A 1 97 ? -21.401 -9.481 0.063 1.00 8.84 103 LYS A CA 1
ATOM 794 C C . LYS A 1 97 ? -21.885 -8.184 0.720 1.00 11.35 103 LYS A C 1
ATOM 795 O O . LYS A 1 97 ? -21.328 -7.090 0.465 1.00 10.31 103 LYS A O 1
ATOM 801 N N . ASP A 1 98 ? -22.952 -8.253 1.504 1.00 7.60 104 ASP A N 1
ATOM 802 C CA . ASP A 1 98 ? -23.489 -7.054 2.151 1.00 6.92 104 ASP A CA 1
ATOM 803 C C . ASP A 1 98 ? -22.476 -6.343 3.041 1.00 9.61 104 ASP A C 1
ATOM 804 O O . ASP A 1 98 ? -22.618 -5.137 3.289 1.00 11.13 104 ASP A O 1
ATOM 809 N N . PHE A 1 99 ? -21.532 -7.087 3.610 1.00 8.87 105 PHE A N 1
ATOM 810 C CA . PHE A 1 99 ? -20.480 -6.497 4.458 1.00 11.93 105 PHE A CA 1
ATOM 811 C C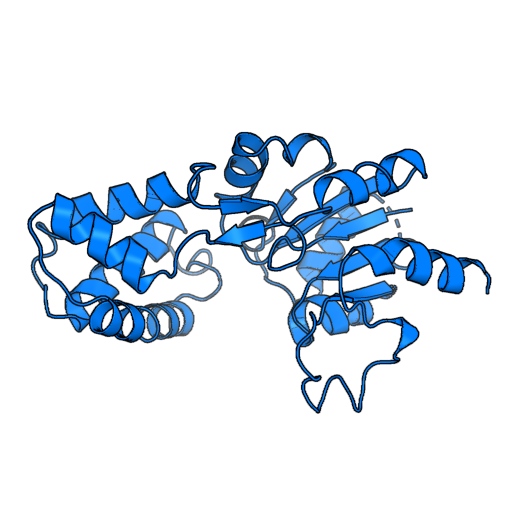 . PHE A 1 99 ? -19.756 -5.355 3.786 1.00 10.49 105 PHE A C 1
ATOM 812 O O . PHE A 1 99 ? -19.294 -4.459 4.479 1.00 11.60 105 PHE A O 1
ATOM 820 N N . SER A 1 100 ? -19.657 -5.385 2.464 1.00 10.23 106 SER A N 1
ATOM 821 C CA . SER A 1 100 ? -18.936 -4.350 1.736 1.00 10.12 106 SER A CA 1
ATOM 822 C C . SER A 1 100 ? -19.806 -3.152 1.381 1.00 10.55 106 SER A C 1
ATOM 823 O O . SER A 1 100 ? -19.294 -2.112 0.975 1.00 9.71 106 SER A O 1
ATOM 826 N N . HIS A 1 101 ? -21.134 -3.311 1.471 1.00 9.70 107 HIS A N 1
ATOM 827 C CA . HIS A 1 101 ? -22.064 -2.296 1.043 1.00 7.03 107 HIS A CA 1
ATOM 828 C C . HIS A 1 101 ? -22.054 -1.120 2.026 1.00 8.68 107 HIS A C 1
ATOM 829 O O . HIS A 1 101 ? -22.008 -1.324 3.234 1.00 8.68 107 HIS A O 1
ATOM 836 N N . PRO A 1 102 ? -22.063 0.113 1.515 1.00 7.18 108 PRO A N 1
ATOM 837 C CA . PRO A 1 102 ? -21.960 1.242 2.441 1.00 13.24 108 PRO A CA 1
ATOM 838 C C . PRO A 1 102 ? -23.076 1.303 3.474 1.00 14.41 108 PRO A C 1
ATOM 839 O O . PRO A 1 102 ? -22.854 1.851 4.554 1.00 13.32 108 PRO A O 1
ATOM 843 N N . CYS A 1 103 ? -24.244 0.730 3.174 1.00 12.39 109 CYS A N 1
ATOM 844 C CA A CYS A 1 103 ? -25.383 0.802 4.087 0.50 15.83 109 CYS A CA 1
ATOM 845 C CA B CYS A 1 103 ? -25.379 0.804 4.088 0.50 14.54 109 CYS A CA 1
ATOM 846 C C . CYS A 1 103 ? -25.164 -0.058 5.341 1.00 12.11 109 CYS A C 1
ATOM 847 O O . CYS A 1 103 ? -25.902 0.068 6.320 1.00 12.20 109 CYS A O 1
ATOM 852 N N . THR A 1 104 ? -24.145 -0.910 5.316 1.00 9.78 110 THR A N 1
ATOM 853 C CA . THR A 1 104 ? -23.776 -1.736 6.467 1.00 8.34 110 THR A CA 1
ATOM 854 C C . THR A 1 104 ? -23.083 -0.921 7.551 1.00 12.84 110 THR A C 1
ATOM 855 O O . THR A 1 104 ? -23.060 -1.351 8.705 1.00 11.36 110 THR A O 1
ATOM 859 N N . TRP A 1 105 ? -22.557 0.248 7.163 1.00 9.85 111 TRP A N 1
ATOM 860 C CA . TRP A 1 105 ? -21.640 1.041 7.982 1.00 10.53 111 TRP A CA 1
ATOM 861 C C . TRP A 1 105 ? -22.194 2.424 8.269 1.00 10.13 111 TRP A C 1
ATOM 862 O O . TRP A 1 105 ? -22.987 2.975 7.507 1.00 10.22 111 TRP A O 1
ATOM 873 N N . GLN A 1 106 ? -21.717 2.998 9.374 1.00 10.68 112 GLN A N 1
ATOM 874 C CA . GLN A 1 106 ? -21.933 4.393 9.684 1.00 9.32 112 GLN A CA 1
ATOM 875 C C . GLN A 1 106 ? -20.554 5.040 9.778 1.00 12.00 112 GLN A C 1
ATOM 876 O O . GLN A 1 106 ? -19.710 4.580 10.543 1.00 14.89 112 GLN A O 1
ATOM 882 N N . VAL A 1 107 ? -20.320 6.075 8.983 1.00 11.52 113 VAL A N 1
ATOM 883 C CA . VAL A 1 107 ? -19.115 6.902 9.140 1.00 10.84 113 VAL A CA 1
ATOM 884 C C . VAL A 1 107 ? -19.353 7.803 10.341 1.00 9.42 113 VAL A C 1
ATOM 885 O O . VAL A 1 107 ? -20.366 8.480 10.429 1.00 9.68 113 VAL A O 1
ATOM 889 N N . LEU A 1 108 ? -18.410 7.791 11.266 1.00 15.57 114 LEU A N 1
ATOM 890 C CA . LEU A 1 108 ? -18.584 8.535 12.497 1.00 13.32 114 LEU A CA 1
ATOM 891 C C . LEU A 1 108 ? -18.572 10.013 12.218 1.00 12.04 114 LEU A C 1
ATOM 892 O O . LEU A 1 108 ? -17.866 10.498 11.322 1.00 11.69 114 LEU A O 1
ATOM 897 N N . ASP A 1 109 ? -19.372 10.737 12.997 1.00 10.17 115 ASP A N 1
ATOM 898 C CA . ASP A 1 109 ? -19.457 12.179 12.875 1.00 12.49 115 ASP A CA 1
ATOM 899 C C . ASP A 1 109 ? -18.075 12.781 13.017 1.00 14.19 115 ASP A C 1
ATOM 900 O O . ASP A 1 109 ? -17.295 12.372 13.889 1.00 13.15 115 ASP A O 1
ATOM 905 N N . GLY A 1 110 ? -17.758 13.711 12.126 1.00 9.01 116 GLY A N 1
ATOM 906 C CA . GLY A 1 110 ? -16.471 14.400 12.146 1.00 14.28 116 GLY A CA 1
ATOM 907 C C . GLY A 1 110 ? -15.264 13.635 11.620 1.00 15.26 116 GLY A C 1
ATOM 908 O O . GLY A 1 110 ? -14.173 14.224 11.483 1.00 15.15 116 GLY A O 1
ATOM 909 N N . ALA A 1 111 ? -15.417 12.346 11.300 1.00 8.86 117 ALA A N 1
ATOM 910 C CA . ALA A 1 111 ? -14.270 11.553 10.866 1.00 9.16 117 ALA A CA 1
ATOM 911 C C . ALA A 1 111 ? -13.745 12.064 9.530 1.00 11.42 117 ALA A C 1
ATOM 912 O O . ALA A 1 111 ? -12.537 12.286 9.375 1.00 10.16 117 ALA A O 1
ATOM 914 N N . GLU A 1 112 ? -14.627 12.250 8.548 1.00 12.50 118 GLU A N 1
ATOM 915 C CA . GLU A 1 112 ? -14.132 12.715 7.242 1.00 13.77 118 GLU A CA 1
ATOM 916 C C . GLU A 1 112 ? -13.524 14.132 7.298 1.00 15.55 118 GLU A C 1
ATOM 917 O O . GLU A 1 112 ? -12.496 14.393 6.660 1.00 15.81 118 GLU A O 1
ATOM 923 N N . ASP A 1 113 ? -14.117 15.033 8.085 1.00 11.22 119 ASP A N 1
ATOM 924 C CA . ASP A 1 113 ? -13.527 16.367 8.288 1.00 14.44 119 ASP A CA 1
ATOM 925 C C . ASP A 1 113 ? -12.132 16.284 8.903 1.00 9.18 119 ASP A C 1
ATOM 926 O O . ASP A 1 113 ? -11.243 17.070 8.553 1.00 12.07 119 ASP A O 1
ATOM 931 N N . THR A 1 114 ? -11.952 15.337 9.818 1.00 12.18 120 THR A N 1
ATOM 932 C CA . THR A 1 114 ? -10.655 15.142 10.449 1.00 9.50 120 THR A CA 1
ATOM 933 C C . THR A 1 114 ? -9.621 14.666 9.434 1.00 4.90 120 THR A C 1
ATOM 934 O O . THR A 1 114 ? -8.526 15.203 9.397 1.00 7.27 120 THR A O 1
ATOM 938 N N . LEU A 1 115 ? -9.977 13.686 8.598 1.00 10.93 121 LEU A N 1
ATOM 939 C CA . LEU A 1 115 ? -9.081 13.235 7.519 1.00 6.13 121 LEU A CA 1
ATOM 940 C C . LEU A 1 115 ? -8.718 14.390 6.545 1.00 8.82 121 LEU A C 1
ATOM 941 O O . LEU A 1 115 ? -7.552 14.573 6.199 1.00 9.21 121 LEU A O 1
ATOM 946 N N . ARG A 1 116 ? -9.706 15.191 6.159 1.00 9.74 122 ARG A N 1
ATOM 947 C CA A ARG A 1 116 ? -9.455 16.281 5.263 0.00 20.00 122 ARG A CA 1
ATOM 948 C CA B ARG A 1 116 ? -9.465 16.312 5.253 1.00 12.95 122 ARG A CA 1
ATOM 949 C C . ARG A 1 116 ? -8.514 17.327 5.895 1.00 10.92 122 ARG A C 1
ATOM 950 O O . ARG A 1 116 ? -7.617 17.845 5.238 1.00 12.93 122 ARG A O 1
ATOM 965 N N . GLU A 1 117 ? -8.716 17.599 7.181 1.00 9.71 123 GLU A N 1
ATOM 966 C CA . GLU A 1 117 ? -7.897 18.582 7.909 1.00 9.93 123 GLU A CA 1
ATOM 967 C C . GLU A 1 117 ? -6.430 18.089 8.039 1.00 8.23 123 GLU A C 1
ATOM 968 O O . GLU A 1 117 ? -5.476 18.879 7.920 1.00 9.86 123 GLU A O 1
ATOM 974 N N . CYS A 1 118 ? -6.270 16.776 8.252 1.00 8.57 124 CYS A N 1
ATOM 975 C CA . CYS A 1 118 ? -4.947 16.155 8.303 1.00 6.33 124 CYS A CA 1
ATOM 976 C C . CYS A 1 118 ? -4.211 16.334 6.966 1.00 8.91 124 CYS A C 1
ATOM 977 O O . CYS A 1 118 ? -3.034 16.657 6.938 1.00 11.04 124 CYS A O 1
ATOM 980 N N . ARG A 1 119 ? -4.922 16.107 5.870 1.00 12.45 125 ARG A N 1
ATOM 981 C CA . ARG A 1 119 ? -4.342 16.253 4.537 1.00 16.80 125 ARG A CA 1
ATOM 982 C C . ARG A 1 119 ? -3.985 17.720 4.237 1.00 14.76 125 ARG A C 1
ATOM 983 O O . ARG A 1 119 ? -2.944 17.997 3.656 1.00 14.92 125 ARG A O 1
ATOM 991 N N . THR A 1 120 ? -4.822 18.656 4.673 1.00 13.59 126 THR A N 1
ATOM 992 C CA . THR A 1 120 ? -4.575 20.082 4.428 1.00 12.90 126 THR A CA 1
ATOM 993 C C . THR A 1 120 ? -3.353 20.567 5.211 1.00 14.63 126 THR A C 1
ATOM 994 O O . THR A 1 120 ? -2.705 21.542 4.827 1.00 15.46 126 THR A O 1
ATOM 998 N N . ARG A 1 121 ? -3.028 19.874 6.304 1.00 12.42 127 ARG A N 1
ATOM 999 C CA . ARG A 1 121 ? -1.762 20.092 7.019 1.00 11.37 127 ARG A CA 1
ATOM 1000 C C . ARG A 1 121 ? -0.547 19.498 6.319 1.00 14.86 127 ARG A C 1
ATOM 1001 O O . ARG A 1 121 ? 0.573 19.750 6.724 1.00 18.96 127 ARG A O 1
ATOM 1009 N N . GLY A 1 122 ? -0.774 18.707 5.281 1.00 15.12 128 GLY A N 1
ATOM 1010 C CA . GLY A 1 122 ? 0.311 18.099 4.517 1.00 15.17 128 GLY A CA 1
ATOM 1011 C C . GLY A 1 122 ? 0.652 16.692 4.953 1.00 15.61 128 GLY A C 1
ATOM 1012 O O . GLY A 1 122 ? 1.605 16.103 4.441 1.00 16.65 128 GLY A O 1
ATOM 1013 N N . LEU A 1 123 ? -0.109 16.129 5.895 1.00 12.52 129 LEU A N 1
ATOM 1014 C CA . LEU A 1 123 ? 0.161 14.759 6.310 1.00 8.75 129 LEU A CA 1
ATOM 1015 C C . LEU A 1 123 ? -0.220 13.767 5.222 1.00 11.78 129 LEU A C 1
ATOM 1016 O O . LEU A 1 123 ? -1.245 13.940 4.541 1.00 14.64 129 LEU A O 1
ATOM 1021 N N . ARG A 1 124 ? 0.604 12.732 5.063 1.00 9.09 130 ARG A N 1
ATOM 1022 C CA . ARG A 1 124 ? 0.190 11.572 4.286 1.00 12.03 130 ARG A CA 1
ATOM 1023 C C . ARG A 1 124 ? -0.616 10.665 5.199 1.00 9.39 130 ARG A C 1
ATOM 1024 O O . ARG A 1 124 ? -0.269 10.503 6.370 1.00 7.77 130 ARG A O 1
ATOM 1032 N N . LEU A 1 125 ? -1.680 10.073 4.667 1.00 6.80 131 LEU A N 1
ATOM 1033 C CA . LEU A 1 125 ? -2.496 9.110 5.434 1.00 8.93 131 LEU A CA 1
ATOM 1034 C C . LEU A 1 125 ? -2.470 7.717 4.807 1.00 8.88 131 LEU A C 1
ATOM 1035 O O . LEU A 1 125 ? -2.415 7.553 3.576 1.00 8.79 131 LEU A O 1
ATOM 1040 N N . ALA A 1 126 ? -2.547 6.704 5.659 1.00 7.43 132 ALA A N 1
ATOM 1041 C CA . ALA A 1 126 ? -2.670 5.333 5.183 1.00 6.71 132 ALA A CA 1
ATOM 1042 C C . ALA A 1 126 ? -3.422 4.525 6.233 1.00 6.63 132 ALA A C 1
ATOM 1043 O O . ALA A 1 126 ? -3.614 4.972 7.373 1.00 8.99 132 ALA A O 1
ATOM 1045 N N . VAL A 1 127 ? -3.921 3.357 5.849 1.00 8.31 133 VAL A N 1
ATOM 1046 C CA . VAL A 1 127 ? -4.612 2.467 6.759 1.00 7.94 133 VAL A CA 1
ATOM 1047 C C . VAL A 1 127 ? -3.745 1.271 7.112 1.00 8.50 133 VAL A C 1
ATOM 1048 O O . VAL A 1 127 ? -3.103 0.667 6.252 1.00 9.19 133 VAL A O 1
ATOM 1052 N N . ILE A 1 128 ? -3.764 0.901 8.376 1.00 7.41 134 ILE A N 1
ATOM 1053 C CA . ILE A 1 128 ? -3.178 -0.349 8.849 1.00 6.93 134 ILE A CA 1
ATOM 1054 C C . ILE A 1 128 ? -4.263 -0.982 9.697 1.00 8.92 134 ILE A C 1
ATOM 1055 O O . ILE A 1 128 ? -4.599 -0.478 10.788 1.00 9.36 134 ILE A O 1
ATOM 1060 N N . SER A 1 129 ? -4.825 -2.091 9.216 1.00 7.87 135 SER A N 1
ATOM 1061 C CA . SER A 1 129 ? -6.023 -2.687 9.829 1.00 7.78 135 SER A CA 1
ATOM 1062 C C . SER A 1 129 ? -5.971 -4.203 9.883 1.00 9.04 135 SER A C 1
ATOM 1063 O O . SER A 1 129 ? -5.440 -4.808 8.955 1.00 9.57 135 SER A O 1
ATOM 1066 N N A ASN A 1 130 ? -6.420 -4.804 10.988 0.50 9.89 136 ASN A N 1
ATOM 1067 N N B ASN A 1 130 ? -6.573 -4.791 10.925 0.50 10.08 136 ASN A N 1
ATOM 1068 C CA . ASN A 1 130 ? -6.690 -6.261 11.068 1.00 11.43 136 ASN A CA 1
ATOM 1069 C C A ASN A 1 130 ? -8.078 -6.390 10.479 0.50 14.25 136 ASN A C 1
ATOM 1070 C C B ASN A 1 130 ? -7.893 -6.920 10.332 0.50 14.23 136 ASN A C 1
ATOM 1071 O O A ASN A 1 130 ? -9.083 -6.191 11.141 0.50 9.92 136 ASN A O 1
ATOM 1072 O O B ASN A 1 130 ? -8.383 -8.026 10.596 0.50 13.86 136 ASN A O 1
ATOM 1077 N N A PHE A 1 131 ? -8.119 -6.656 9.200 0.50 16.06 137 PHE A N 1
ATOM 1078 N N B PHE A 1 131 ? -8.296 -6.237 9.319 0.50 19.27 137 PHE A N 1
ATOM 1079 C CA . PHE A 1 131 ? -9.358 -6.644 8.461 1.00 15.90 137 PHE A CA 1
ATOM 1080 C C A PHE A 1 131 ? -8.964 -7.547 7.342 0.50 13.09 137 PHE A C 1
ATOM 1081 C C B PHE A 1 131 ? -8.945 -7.583 7.368 0.50 12.70 137 PHE A C 1
ATOM 1082 O O A PHE A 1 131 ? -7.786 -7.621 6.990 0.50 17.08 137 PHE A O 1
ATOM 1083 O O B PHE A 1 131 ? -7.755 -7.726 7.064 0.50 18.03 137 PHE A O 1
ATOM 1091 N N . ASP A 1 132 ? -9.944 -8.186 6.723 1.00 11.41 138 ASP A N 1
ATOM 1092 C CA . ASP A 1 132 ? -9.695 -8.981 5.530 1.00 11.85 138 ASP A CA 1
ATOM 1093 C C . ASP A 1 132 ? -9.688 -8.073 4.306 1.00 11.86 138 ASP A C 1
ATOM 1094 O O . ASP A 1 132 ? -9.823 -6.846 4.407 1.00 11.47 138 ASP A O 1
ATOM 1099 N N . ARG A 1 133 ? -9.510 -8.683 3.149 1.00 9.29 139 ARG A N 1
ATOM 1100 C CA . ARG A 1 133 ? -9.347 -7.948 1.891 1.00 10.06 139 ARG A CA 1
ATOM 1101 C C . ARG A 1 133 ? -10.500 -7.055 1.491 1.00 10.42 139 ARG A C 1
ATOM 1102 O O . ARG A 1 133 ? -10.364 -6.272 0.531 1.00 12.68 139 ARG A O 1
ATOM 1110 N N . ARG A 1 134 ? -11.659 -7.192 2.127 1.00 10.99 140 ARG A N 1
ATOM 1111 C CA . ARG A 1 134 ? -12.814 -6.373 1.765 1.00 9.59 140 ARG A CA 1
ATOM 1112 C C . ARG A 1 134 ? -12.682 -4.904 2.175 1.00 9.04 140 ARG A C 1
ATOM 1113 O O . ARG A 1 134 ? -13.472 -4.057 1.753 1.00 10.28 140 ARG A O 1
ATOM 1121 N N . LEU A 1 135 ? -11.704 -4.568 3.001 1.00 8.89 141 LEU A N 1
ATOM 1122 C CA . LEU A 1 135 ? -11.642 -3.193 3.573 1.00 10.21 141 LEU A CA 1
ATOM 1123 C C . LEU A 1 135 ? -11.501 -2.114 2.501 1.00 10.29 141 LEU A C 1
ATOM 1124 O O . LEU A 1 135 ? -12.197 -1.119 2.563 1.00 10.58 141 LEU A O 1
ATOM 1129 N N . GLU A 1 136 ? -10.633 -2.324 1.519 1.00 10.69 142 GLU A N 1
ATOM 1130 C CA . GLU A 1 136 ? -10.472 -1.375 0.379 1.00 16.62 142 GLU A CA 1
ATOM 1131 C C . GLU A 1 136 ? -11.820 -0.970 -0.230 1.00 11.13 142 GLU A C 1
ATOM 1132 O O . GLU A 1 136 ? -12.138 0.227 -0.374 1.00 11.42 142 GLU A O 1
ATOM 1138 N N . GLY A 1 137 ? -12.602 -1.972 -0.604 1.00 11.67 143 GLY A N 1
ATOM 1139 C CA . GLY A 1 137 ? -13.898 -1.741 -1.251 1.00 8.87 143 GLY A CA 1
ATOM 1140 C C . GLY A 1 137 ? -14.913 -1.122 -0.290 1.00 6.58 143 GLY A C 1
ATOM 1141 O O . GLY A 1 137 ? -15.797 -0.372 -0.728 1.00 7.60 143 GLY A O 1
ATOM 1142 N N . ILE A 1 138 ? -14.828 -1.450 1.002 1.00 10.16 144 ILE A N 1
ATOM 1143 C CA . ILE A 1 138 ? -15.697 -0.799 2.015 1.00 9.89 144 ILE A CA 1
ATOM 1144 C C . ILE A 1 138 ? -15.410 0.707 2.008 1.00 8.38 144 ILE A C 1
ATOM 1145 O O . ILE A 1 138 ? -16.317 1.533 1.856 1.00 9.24 144 ILE A O 1
ATOM 1150 N N . LEU A 1 139 ? -14.132 1.059 2.115 1.00 9.44 145 LEU A N 1
ATOM 1151 C CA . LEU A 1 139 ? -13.737 2.432 2.070 1.00 8.69 145 LEU A CA 1
ATOM 1152 C C . LEU A 1 139 ? -14.152 3.123 0.768 1.00 9.61 145 LEU A C 1
ATOM 1153 O O . LEU A 1 139 ? -14.654 4.250 0.798 1.00 10.80 145 LEU A O 1
ATOM 1158 N N . GLY A 1 140 ? -13.990 2.446 -0.375 1.00 9.63 146 GLY A N 1
ATOM 1159 C CA . GLY A 1 140 ? -14.365 3.024 -1.669 1.00 9.27 146 GLY A CA 1
ATOM 1160 C C . GLY A 1 140 ? -15.851 3.298 -1.792 1.00 6.78 146 GLY A C 1
ATOM 1161 O O . GLY A 1 140 ? -16.258 4.363 -2.263 1.00 8.45 146 GLY A O 1
ATOM 1162 N N . GLY A 1 141 ? -16.668 2.339 -1.360 1.00 8.62 147 GLY A N 1
ATOM 1163 C CA . GLY A 1 141 ? -18.116 2.490 -1.356 1.00 10.98 147 GLY A CA 1
ATOM 1164 C C . GLY A 1 141 ? -18.629 3.629 -0.495 1.00 10.40 147 GLY A C 1
ATOM 1165 O O . GLY A 1 141 ? -19.677 4.204 -0.807 1.00 12.08 147 GLY A O 1
ATOM 1166 N N . LEU A 1 142 ? -17.866 3.966 0.546 1.00 9.34 148 LEU A N 1
ATOM 1167 C CA . LEU A 1 142 ? -18.199 5.083 1.460 1.00 8.97 148 LEU A CA 1
ATOM 1168 C C . LEU A 1 142 ? -17.555 6.403 1.072 1.00 14.59 148 LEU A C 1
ATOM 1169 O O . LEU A 1 142 ? -17.768 7.424 1.746 1.00 11.86 148 LEU A O 1
ATOM 1174 N N . GLY A 1 143 ? -16.778 6.401 -0.012 1.00 10.51 149 GLY A N 1
ATOM 1175 C CA . GLY A 1 143 ? -16.094 7.603 -0.489 1.00 13.28 149 GLY A CA 1
ATOM 1176 C C . GLY A 1 143 ? -14.912 8.010 0.361 1.00 11.87 149 GLY A C 1
ATOM 1177 O O . GLY A 1 143 ? -14.489 9.163 0.318 1.00 13.43 149 GLY A O 1
ATOM 1178 N N . LEU A 1 144 ? -14.357 7.070 1.122 1.00 9.34 150 LEU A N 1
ATOM 1179 C CA . LEU A 1 144 ? -13.250 7.363 2.023 1.00 10.63 150 LEU A CA 1
ATOM 1180 C C . LEU A 1 144 ? -11.872 6.925 1.505 1.00 15.18 150 LEU A C 1
ATOM 1181 O O . LEU A 1 144 ? -10.843 7.383 2.018 1.00 13.20 150 LEU A O 1
ATOM 1186 N N . ARG A 1 145 ? -11.844 6.060 0.490 1.00 14.42 151 ARG A N 1
ATOM 1187 C CA . ARG A 1 145 ? -10.587 5.506 -0.018 1.00 13.72 151 ARG A CA 1
ATOM 1188 C C . ARG A 1 145 ? -9.658 6.606 -0.547 1.00 12.22 151 ARG A C 1
ATOM 1189 O O . ARG A 1 145 ? -8.434 6.461 -0.438 1.00 15.39 151 ARG A O 1
ATOM 1197 N N . GLU A 1 146 ? -10.226 7.697 -1.092 1.00 10.73 152 GLU A N 1
ATOM 1198 C CA . GLU A 1 146 ? -9.483 8.783 -1.703 1.00 13.68 152 GLU A CA 1
ATOM 1199 C C . GLU A 1 146 ? -8.490 9.482 -0.765 1.00 14.74 152 GLU A C 1
ATOM 1200 O O . GLU A 1 146 ? -7.546 10.088 -1.238 1.00 12.36 152 GLU A O 1
ATOM 1206 N N . HIS A 1 147 ? -8.713 9.371 0.549 1.00 10.80 153 HIS A N 1
ATOM 1207 C CA . HIS A 1 147 ? -7.929 10.090 1.528 1.00 10.20 153 HIS A CA 1
ATOM 1208 C C . HIS A 1 147 ? -6.602 9.397 1.771 1.00 9.59 153 HIS A C 1
ATOM 1209 O O . HIS A 1 147 ? -5.666 10.015 2.271 1.00 10.38 153 HIS A O 1
ATOM 1216 N N . PHE A 1 148 ? -6.512 8.119 1.395 1.00 8.12 154 PHE A N 1
ATOM 1217 C CA . PHE A 1 148 ? -5.424 7.240 1.830 1.00 10.04 154 PHE A CA 1
ATOM 1218 C C . PHE A 1 148 ? -4.451 6.901 0.707 1.00 13.51 154 PHE A C 1
ATOM 1219 O O . PHE A 1 148 ? -4.865 6.638 -0.411 1.00 10.02 154 PHE A O 1
ATOM 1227 N N . ASP A 1 149 ? -3.166 6.852 1.023 1.00 10.28 155 ASP A N 1
ATOM 1228 C CA . ASP A 1 149 ? -2.152 6.487 0.033 1.00 9.55 155 ASP A CA 1
ATOM 1229 C C . ASP A 1 149 ? -2.138 4.983 -0.244 1.00 13.35 155 ASP A C 1
ATOM 1230 O O . ASP A 1 149 ? -1.751 4.560 -1.352 1.00 11.71 155 ASP A O 1
ATOM 1235 N N . PHE A 1 150 ? -2.451 4.191 0.777 1.00 7.26 156 PHE A N 1
ATOM 1236 C CA . PHE A 1 150 ? -2.612 2.735 0.658 1.00 10.57 156 PHE A CA 1
ATOM 1237 C C . PHE A 1 150 ? -3.442 2.198 1.802 1.00 11.65 156 PHE A C 1
ATOM 1238 O O . PHE A 1 150 ? -3.689 2.900 2.800 1.00 12.08 156 PHE A O 1
ATOM 1246 N N . VAL A 1 151 ? -3.918 0.985 1.635 1.00 10.08 157 VAL A N 1
ATOM 1247 C CA . VAL A 1 151 ? -4.688 0.281 2.655 1.00 10.50 157 VAL A CA 1
ATOM 1248 C C . VAL A 1 151 ? -4.020 -1.051 2.896 1.00 12.60 157 VAL A C 1
ATOM 1249 O O . VAL A 1 151 ? -4.136 -1.976 2.067 1.00 14.22 157 VAL A O 1
ATOM 1253 N N . LEU A 1 152 ? -3.340 -1.165 4.039 1.00 9.45 158 LEU A N 1
ATOM 1254 C CA . LEU A 1 152 ? -2.602 -2.356 4.415 1.00 9.67 158 LEU A CA 1
ATOM 1255 C C . LEU A 1 152 ? -3.422 -3.123 5.428 1.00 13.27 158 LEU A C 1
ATOM 1256 O O . LEU A 1 152 ? -3.564 -2.731 6.603 1.00 13.12 158 LEU A O 1
ATOM 1261 N N . THR A 1 153 ? -3.985 -4.233 4.979 1.00 9.16 159 THR A N 1
ATOM 1262 C CA . THR A 1 153 ? -4.713 -5.133 5.847 1.00 10.36 159 THR A CA 1
ATOM 1263 C C . THR A 1 153 ? -3.780 -6.231 6.348 1.00 9.97 159 THR A C 1
ATOM 1264 O O . THR A 1 153 ? -2.734 -6.515 5.737 1.00 9.16 159 THR A O 1
ATOM 1268 N N . SER A 1 154 ? -4.178 -6.880 7.454 1.00 9.76 160 SER A N 1
ATOM 1269 C CA . SER A 1 154 ? -3.462 -8.067 7.918 1.00 9.76 160 SER A CA 1
ATOM 1270 C C . SER A 1 154 ? -3.469 -9.179 6.887 1.00 8.33 160 SER A C 1
ATOM 1271 O O . SER A 1 154 ? -2.501 -9.934 6.776 1.00 9.75 160 SER A O 1
ATOM 1274 N N . GLU A 1 155 ? -4.547 -9.283 6.122 1.00 9.29 161 GLU A N 1
ATOM 1275 C CA . GLU A 1 155 ? -4.556 -10.233 4.991 1.00 7.78 161 GLU A CA 1
ATOM 1276 C C . GLU A 1 155 ? -3.419 -9.933 3.999 1.00 7.87 161 GLU A C 1
ATOM 1277 O O . GLU A 1 155 ? -2.679 -10.837 3.578 1.00 9.43 161 GLU A O 1
ATOM 1283 N N . ALA A 1 156 ? -3.309 -8.667 3.590 1.00 8.86 162 ALA A N 1
ATOM 1284 C CA . ALA A 1 156 ? -2.307 -8.299 2.615 1.00 8.88 162 ALA A CA 1
ATOM 1285 C C . ALA A 1 156 ? -0.881 -8.396 3.160 1.00 7.97 162 ALA A C 1
ATOM 1286 O O . ALA A 1 156 ? 0.017 -8.810 2.446 1.00 9.29 162 ALA A O 1
ATOM 1288 N N . ALA A 1 157 ? -0.710 -8.014 4.426 1.00 8.71 163 ALA A N 1
ATOM 1289 C CA . ALA A 1 157 ? 0.589 -8.026 5.055 1.00 7.82 163 ALA A CA 1
ATOM 1290 C C . ALA A 1 157 ? 1.094 -9.404 5.406 1.00 8.25 163 ALA A C 1
ATOM 1291 O O . ALA A 1 157 ? 2.289 -9.626 5.440 1.00 10.73 163 ALA A O 1
ATOM 1293 N N . GLY A 1 158 ? 0.173 -10.309 5.693 1.00 8.71 164 GLY A N 1
ATOM 1294 C CA . GLY A 1 158 ? 0.499 -11.656 6.175 1.00 9.18 164 GLY A CA 1
ATOM 1295 C C . GLY A 1 158 ? 0.711 -11.794 7.677 1.00 11.15 164 GLY A C 1
ATOM 1296 O O . GLY A 1 158 ? 0.979 -12.900 8.155 1.00 10.45 164 GLY A O 1
ATOM 1297 N N . TRP A 1 159 ? 0.604 -10.679 8.404 1.00 8.88 165 TRP A N 1
ATOM 1298 C CA . TRP A 1 159 ? 0.706 -10.641 9.860 1.00 7.97 165 TRP A CA 1
ATOM 1299 C C . TRP A 1 159 ? -0.234 -9.553 10.340 1.00 7.59 165 TRP A C 1
ATOM 1300 O O . TRP A 1 159 ? -0.372 -8.516 9.710 1.00 9.36 165 TRP A O 1
ATOM 1311 N N . PRO A 1 160 ? -0.902 -9.782 11.459 1.00 9.78 166 PRO A N 1
ATOM 1312 C CA . PRO A 1 160 ? -1.760 -8.779 12.043 1.00 8.51 166 PRO A CA 1
ATOM 1313 C C . PRO A 1 160 ? -1.053 -7.865 13.028 1.00 7.60 166 PRO A C 1
ATOM 1314 O O . PRO A 1 160 ? 0.001 -8.217 13.589 1.00 9.00 166 PRO A O 1
ATOM 1318 N N . LYS A 1 161 ? -1.632 -6.691 13.277 1.00 10.87 167 LYS A N 1
ATOM 1319 C CA . LYS A 1 161 ? -1.246 -5.957 14.452 1.00 8.68 167 LYS A CA 1
ATOM 1320 C C . LYS A 1 161 ? -1.488 -6.876 15.663 1.00 8.89 167 LYS A C 1
ATOM 1321 O O . LYS A 1 161 ? -2.462 -7.635 15.712 1.00 8.80 167 LYS A O 1
ATOM 1327 N N . PRO A 1 162 ? -0.594 -6.843 16.664 1.00 8.51 168 PRO A N 1
ATOM 1328 C CA . PRO A 1 162 ? 0.506 -5.926 16.892 1.00 7.48 168 PRO A CA 1
ATOM 1329 C C . PRO A 1 162 ? 1.870 -6.364 16.340 1.00 8.74 168 PRO A C 1
ATOM 1330 O O . PRO A 1 162 ? 2.889 -5.785 16.726 1.00 10.22 168 PRO A O 1
ATOM 1334 N N . ASP A 1 163 ? 1.915 -7.378 15.471 1.00 9.03 169 ASP A N 1
ATOM 1335 C CA . ASP A 1 163 ? 3.200 -7.848 14.981 1.00 8.46 169 ASP A CA 1
ATOM 1336 C C . ASP A 1 163 ? 3.996 -6.699 14.329 1.00 5.72 169 ASP A C 1
ATOM 1337 O O . ASP A 1 163 ? 3.460 -5.950 13.510 1.00 9.99 169 ASP A O 1
ATOM 1342 N N . PRO A 1 164 ? 5.268 -6.563 14.700 1.00 7.93 170 PRO A N 1
ATOM 1343 C CA . PRO A 1 164 ? 6.036 -5.469 14.108 1.00 9.16 170 PRO A CA 1
ATOM 1344 C C . PRO A 1 164 ? 6.053 -5.457 12.568 1.00 10.26 170 PRO A C 1
ATOM 1345 O O . PRO A 1 164 ? 6.152 -4.405 11.951 1.00 10.68 170 PRO A O 1
ATOM 1349 N N . ARG A 1 165 ? 5.951 -6.631 11.957 1.00 10.67 171 ARG A N 1
ATOM 1350 C CA . ARG A 1 165 ? 6.089 -6.721 10.512 1.00 12.29 171 ARG A CA 1
ATOM 1351 C C . ARG A 1 165 ? 5.023 -5.943 9.765 1.00 10.26 171 ARG A C 1
ATOM 1352 O O . ARG A 1 165 ? 5.294 -5.445 8.685 1.00 11.94 171 ARG A O 1
ATOM 1360 N N . ILE A 1 166 ? 3.807 -5.821 10.300 1.00 9.13 172 ILE A N 1
ATOM 1361 C CA . ILE A 1 166 ? 2.793 -5.056 9.580 1.00 11.57 172 ILE A CA 1
ATOM 1362 C C . ILE A 1 166 ? 3.142 -3.562 9.578 1.00 9.40 172 ILE A C 1
ATOM 1363 O O . ILE A 1 166 ? 3.064 -2.902 8.552 1.00 8.89 172 ILE A O 1
ATOM 1368 N N . PHE A 1 167 ? 3.596 -3.064 10.730 1.00 10.89 173 PHE A N 1
ATOM 1369 C CA . PHE A 1 167 ? 4.010 -1.663 10.821 1.00 12.71 173 PHE A CA 1
ATOM 1370 C C . PHE A 1 167 ? 5.215 -1.385 9.952 1.00 9.42 173 PHE A C 1
ATOM 1371 O O . PHE A 1 167 ? 5.255 -0.374 9.245 1.00 11.27 173 PHE A O 1
ATOM 1379 N N . GLN A 1 168 ? 6.183 -2.287 9.997 1.00 9.49 174 GLN A N 1
ATOM 1380 C CA . GLN A 1 168 ? 7.394 -2.148 9.165 1.00 11.93 174 GLN A CA 1
ATOM 1381 C C . GLN A 1 168 ? 7.033 -2.114 7.661 1.00 9.12 174 GLN A C 1
ATOM 1382 O O . GLN A 1 168 ? 7.582 -1.317 6.901 1.00 9.41 174 GLN A O 1
ATOM 1388 N N . GLU A 1 169 ? 6.084 -2.955 7.237 1.00 10.81 175 GLU A N 1
ATOM 1389 C CA . GLU A 1 169 ? 5.647 -2.940 5.839 1.00 13.88 175 GLU A CA 1
ATOM 1390 C C . GLU A 1 169 ? 4.974 -1.596 5.470 1.00 8.20 175 GLU A C 1
ATOM 1391 O O . GLU A 1 169 ? 5.203 -1.047 4.400 1.00 9.56 175 GLU A O 1
ATOM 1397 N N . ALA A 1 170 ? 4.140 -1.068 6.359 1.00 9.11 176 ALA A N 1
ATOM 1398 C CA . ALA A 1 170 ? 3.516 0.246 6.121 1.00 11.09 176 ALA A CA 1
ATOM 1399 C C . ALA A 1 170 ? 4.576 1.334 5.962 1.00 7.69 176 ALA A C 1
ATOM 1400 O O . ALA A 1 170 ? 4.478 2.154 5.064 1.00 7.30 176 ALA A O 1
ATOM 1402 N N . LEU A 1 171 ? 5.581 1.304 6.825 1.00 7.65 177 LEU A N 1
ATOM 1403 C CA . LEU A 1 171 ? 6.655 2.295 6.747 1.00 7.43 177 LEU A CA 1
ATOM 1404 C C . LEU A 1 171 ? 7.457 2.150 5.465 1.00 7.10 177 LEU A C 1
ATOM 1405 O O . LEU A 1 171 ? 7.860 3.134 4.857 1.00 6.51 177 LEU A O 1
ATOM 1410 N N . ARG A 1 172 ? 7.670 0.912 5.024 1.00 8.10 178 ARG A N 1
ATOM 1411 C CA . ARG A 1 172 ? 8.336 0.679 3.742 1.00 6.40 178 ARG A CA 1
ATOM 1412 C C . ARG A 1 172 ? 7.518 1.249 2.562 1.00 6.08 178 ARG A C 1
ATOM 1413 O O . ARG A 1 172 ? 8.072 1.949 1.718 1.00 4.37 178 ARG A O 1
ATOM 1421 N N . LEU A 1 173 ? 6.207 0.974 2.542 1.00 7.50 179 LEU A N 1
ATOM 1422 C CA . LEU A 1 173 ? 5.310 1.504 1.497 1.00 7.93 179 LEU A CA 1
ATOM 1423 C C . LEU A 1 173 ? 5.238 3.026 1.458 1.00 6.40 179 LEU A C 1
ATOM 1424 O O . LEU A 1 173 ? 5.086 3.621 0.376 1.00 6.50 179 LEU A O 1
ATOM 1429 N N . ALA A 1 174 ? 5.360 3.632 2.643 1.00 6.21 180 ALA A N 1
ATOM 1430 C CA . ALA A 1 174 ? 5.333 5.098 2.792 1.00 5.94 180 ALA A CA 1
ATOM 1431 C C . ALA A 1 174 ? 6.687 5.762 2.568 1.00 10.15 180 ALA A C 1
ATOM 1432 O O . ALA A 1 174 ? 6.763 6.986 2.415 1.00 9.07 180 ALA A O 1
ATOM 1434 N N . HIS A 1 175 ? 7.741 4.944 2.513 1.00 6.91 181 HIS A N 1
ATOM 1435 C CA . HIS A 1 175 ? 9.119 5.422 2.515 1.00 10.15 181 HIS A CA 1
ATOM 1436 C C . HIS A 1 175 ? 9.391 6.400 3.676 1.00 8.08 181 HIS A C 1
ATOM 1437 O O . HIS A 1 175 ? 9.970 7.452 3.457 1.00 5.65 181 HIS A O 1
ATOM 1452 N N . GLU A 1 177 ? 10.560 6.921 7.997 1.00 6.52 183 GLU A N 1
ATOM 1453 C CA . GLU A 1 177 ? 11.142 6.465 9.256 1.00 10.32 183 GLU A CA 1
ATOM 1454 C C . GLU A 1 177 ? 10.072 6.477 10.356 1.00 6.36 183 GLU A C 1
ATOM 1455 O O . GLU A 1 177 ? 9.174 7.301 10.323 1.00 9.94 183 GLU A O 1
ATOM 1461 N N . PRO A 1 178 ? 10.174 5.569 11.324 1.00 8.20 184 PRO A N 1
ATOM 1462 C CA . PRO A 1 178 ? 9.118 5.494 12.355 1.00 8.62 184 PRO A CA 1
ATOM 1463 C C . PRO A 1 178 ? 8.881 6.819 13.106 1.00 8.49 184 PRO A C 1
ATOM 1464 O O . PRO A 1 178 ? 7.723 7.127 13.410 1.00 10.10 184 PRO A O 1
ATOM 1468 N N . VAL A 1 179 ? 9.921 7.597 13.373 1.00 8.90 185 VAL A N 1
ATOM 1469 C CA A VAL A 1 179 ? 9.803 8.784 14.238 0.50 11.64 185 VAL A CA 1
ATOM 1470 C CA B VAL A 1 179 ? 9.775 8.774 14.246 0.50 12.80 185 VAL A CA 1
ATOM 1471 C C . VAL A 1 179 ? 8.934 9.894 13.636 1.00 12.54 185 VAL A C 1
ATOM 1472 O O . VAL A 1 179 ? 8.478 10.777 14.359 1.00 12.01 185 VAL A O 1
ATOM 1479 N N . VAL A 1 180 ? 8.721 9.860 12.319 1.00 7.73 186 VAL A N 1
ATOM 1480 C CA . VAL A 1 180 ? 7.853 10.838 11.662 1.00 6.25 186 VAL A CA 1
ATOM 1481 C C . VAL A 1 180 ? 6.449 10.288 11.362 1.00 7.85 186 VAL A C 1
ATOM 1482 O O . VAL A 1 180 ? 5.656 10.953 10.699 1.00 8.49 186 VAL A O 1
ATOM 1486 N N . ALA A 1 181 ? 6.134 9.093 11.876 1.00 5.60 187 ALA A N 1
ATOM 1487 C CA . ALA A 1 181 ? 4.841 8.432 11.679 1.00 6.94 187 ALA A CA 1
ATOM 1488 C C . ALA A 1 181 ? 4.087 8.241 12.994 1.00 6.92 187 ALA A C 1
ATOM 1489 O O . ALA A 1 181 ? 4.699 7.912 14.010 1.00 7.27 187 ALA A O 1
ATOM 1491 N N . ALA A 1 182 ? 2.777 8.477 12.963 1.00 7.52 188 ALA A N 1
ATOM 1492 C CA . ALA A 1 182 ? 1.912 8.254 14.132 1.00 10.08 188 ALA A CA 1
ATOM 1493 C C . ALA A 1 182 ? 0.765 7.350 13.693 1.00 10.37 188 ALA A C 1
ATOM 1494 O O . ALA A 1 182 ? 0.177 7.531 12.637 1.00 10.64 188 ALA A O 1
ATOM 1496 N N . HIS A 1 183 ? 0.396 6.381 14.510 1.00 10.79 189 HIS A N 1
ATOM 1497 C CA . HIS A 1 183 ? -0.751 5.525 14.233 1.00 11.50 189 HIS A CA 1
ATOM 1498 C C . HIS A 1 183 ? -1.909 5.854 15.190 1.00 11.24 189 HIS A C 1
ATOM 1499 O O . HIS A 1 183 ? -1.675 6.158 16.347 1.00 12.89 189 HIS A O 1
ATOM 1506 N N . VAL A 1 184 ? -3.141 5.767 14.688 1.00 10.77 190 VAL A N 1
ATOM 1507 C CA . VAL A 1 184 ? -4.350 6.088 15.471 1.00 10.03 190 VAL A CA 1
ATOM 1508 C C . VAL A 1 184 ? -5.333 4.894 15.398 1.00 10.47 190 VAL A C 1
ATOM 1509 O O . VAL A 1 184 ? -5.657 4.411 14.308 1.00 10.21 190 VAL A O 1
ATOM 1513 N N . GLY A 1 185 ? -5.797 4.380 16.541 1.00 10.31 191 GLY A N 1
ATOM 1514 C CA . GLY A 1 185 ? -6.831 3.337 16.561 1.00 10.03 191 GLY A CA 1
ATOM 1515 C C . GLY A 1 185 ? -7.357 3.161 17.965 1.00 9.60 191 GLY A C 1
ATOM 1516 O O . GLY A 1 185 ? -6.998 3.926 18.843 1.00 11.54 191 GLY A O 1
ATOM 1517 N N . ASP A 1 186 ? -8.228 2.171 18.161 1.00 10.20 192 ASP A N 1
ATOM 1518 C CA . ASP A 1 186 ? -8.949 2.030 19.439 1.00 9.97 192 ASP A CA 1
ATOM 1519 C C . ASP A 1 186 ? -8.557 0.840 20.310 1.00 12.28 192 ASP A C 1
ATOM 1520 O O . ASP A 1 186 ? -9.157 0.638 21.357 1.00 14.37 192 ASP A O 1
ATOM 1525 N N . ASN A 1 187 ? -7.571 0.075 19.896 1.00 10.32 193 ASN A N 1
ATOM 1526 C CA . ASN A 1 187 ? -7.188 -1.130 20.652 1.00 12.38 193 ASN A CA 1
ATOM 1527 C C . ASN A 1 187 ? -5.812 -0.910 21.289 1.00 11.03 193 ASN A C 1
ATOM 1528 O O . ASN A 1 187 ? -4.824 -0.570 20.614 1.00 10.01 193 ASN A O 1
ATOM 1533 N N . TYR A 1 188 ? -5.753 -1.065 22.604 1.00 9.19 194 TYR A N 1
ATOM 1534 C CA . TYR A 1 188 ? -4.528 -0.826 23.329 1.00 8.39 194 TYR A CA 1
ATOM 1535 C C . TYR A 1 188 ? -3.340 -1.642 22.803 1.00 9.96 194 TYR A C 1
ATOM 1536 O O . TYR A 1 188 ? -2.297 -1.094 22.478 1.00 10.01 194 TYR A O 1
ATOM 1545 N N . LEU A 1 189 ? -3.528 -2.945 22.683 1.00 10.29 195 LEU A N 1
ATOM 1546 C CA . LEU A 1 189 ? -2.439 -3.814 22.246 1.00 9.25 195 LEU A CA 1
ATOM 1547 C C . LEU A 1 189 ? -2.080 -3.506 20.773 1.00 10.76 195 LEU A C 1
ATOM 1548 O O . LEU A 1 189 ? -0.922 -3.282 20.423 1.00 10.91 195 LEU A O 1
ATOM 1553 N N . CYS A 1 190 ? -3.085 -3.507 19.919 1.00 10.60 196 CYS A N 1
ATOM 1554 C CA . CYS A 1 190 ? -2.840 -3.451 18.467 1.00 9.01 196 CYS A CA 1
ATOM 1555 C C . CYS A 1 190 ? -2.465 -2.081 17.967 1.00 13.38 196 CYS A C 1
ATOM 1556 O O . CYS A 1 190 ? -1.592 -1.948 17.097 1.00 11.82 196 CYS A O 1
ATOM 1559 N N . ASP A 1 191 ? -3.106 -1.039 18.525 1.00 9.26 197 ASP A N 1
ATOM 1560 C CA . ASP A 1 191 ? -2.976 0.309 18.001 1.00 9.66 197 ASP A CA 1
ATOM 1561 C C . ASP A 1 191 ? -2.130 1.236 18.865 1.00 10.92 197 ASP A C 1
ATOM 1562 O O . ASP A 1 191 ? -1.635 2.229 18.375 1.00 12.65 197 ASP A O 1
ATOM 1567 N N . TYR A 1 192 ? -1.973 0.933 20.161 1.00 11.02 198 TYR A N 1
ATOM 1568 C CA . TYR A 1 192 ? -1.126 1.757 20.991 1.00 11.55 198 TYR A CA 1
ATOM 1569 C C . TYR A 1 192 ? 0.269 1.127 21.132 1.00 11.50 198 TYR A C 1
ATOM 1570 O O . TYR A 1 192 ? 1.260 1.721 20.719 1.00 13.27 198 TYR A O 1
ATOM 1579 N N . GLN A 1 193 ? 0.332 -0.075 21.685 1.00 11.90 199 GLN A N 1
ATOM 1580 C CA . GLN A 1 193 ? 1.600 -0.732 21.985 1.00 9.53 199 GLN A CA 1
ATOM 1581 C C . GLN A 1 193 ? 2.292 -1.139 20.703 1.00 9.38 199 GLN A C 1
ATOM 1582 O O . GLN A 1 193 ? 3.477 -0.951 20.559 1.00 12.80 199 GLN A O 1
ATOM 1588 N N . GLY A 1 194 ? 1.539 -1.717 19.793 1.00 10.82 200 GLY A N 1
ATOM 1589 C CA . GLY A 1 194 ? 2.130 -2.249 18.556 1.00 10.66 200 GLY A CA 1
ATOM 1590 C C . GLY A 1 194 ? 3.022 -1.288 17.793 1.00 12.25 200 GLY A C 1
ATOM 1591 O O . GLY A 1 194 ? 4.184 -1.627 17.512 1.00 11.60 200 GLY A O 1
ATOM 1592 N N . PRO A 1 195 ? 2.509 -0.080 17.456 1.00 10.93 201 PRO A N 1
ATOM 1593 C CA . PRO A 1 195 ? 3.304 0.911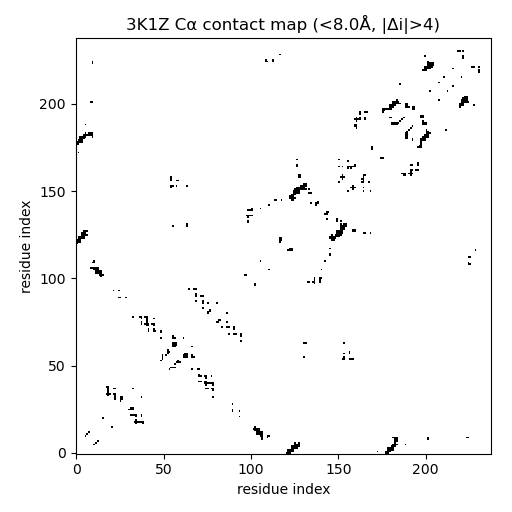 16.726 1.00 11.18 201 PRO A CA 1
ATOM 1594 C C . PRO A 1 195 ? 4.487 1.407 17.515 1.00 9.96 201 PRO A C 1
ATOM 1595 O O . PRO A 1 195 ? 5.562 1.611 16.940 1.00 10.62 201 PRO A O 1
ATOM 1599 N N . ARG A 1 196 ? 4.301 1.581 18.827 1.00 10.62 202 ARG A N 1
ATOM 1600 C CA . ARG A 1 196 ? 5.383 2.098 19.655 1.00 11.20 202 ARG A CA 1
ATOM 1601 C C . ARG A 1 196 ? 6.539 1.131 19.756 1.00 9.14 202 ARG A C 1
ATOM 1602 O O . ARG A 1 196 ? 7.678 1.558 19.936 1.00 11.37 202 ARG A O 1
ATOM 1610 N N . ALA A 1 197 ? 6.276 -0.164 19.587 1.00 12.27 203 ALA A N 1
ATOM 1611 C CA . ALA A 1 197 ? 7.343 -1.158 19.614 1.00 9.56 203 ALA A CA 1
ATOM 1612 C C . ALA A 1 197 ? 8.280 -1.057 18.415 1.00 10.27 203 ALA A C 1
ATOM 1613 O O . ALA A 1 197 ? 9.400 -1.567 18.483 1.00 15.04 203 ALA A O 1
ATOM 1615 N N . VAL A 1 198 ? 7.856 -0.414 17.328 1.00 9.59 204 VAL A N 1
ATOM 1616 C CA . VAL A 1 198 ? 8.753 -0.187 16.184 1.00 8.93 204 VAL A CA 1
ATOM 1617 C C . VAL A 1 198 ? 9.211 1.281 16.094 1.00 9.87 204 VAL A C 1
ATOM 1618 O O . VAL A 1 198 ? 9.838 1.671 15.119 1.00 12.35 204 VAL A O 1
ATOM 1622 N N . GLY A 1 199 ? 8.906 2.071 17.120 1.00 10.37 205 GLY A N 1
ATOM 1623 C CA . GLY A 1 199 ? 9.388 3.457 17.192 1.00 12.08 205 GLY A CA 1
ATOM 1624 C C . GLY A 1 199 ? 8.437 4.505 16.634 1.00 11.72 205 GLY A C 1
ATOM 1625 O O . GLY A 1 199 ? 8.782 5.678 16.561 1.00 13.15 205 GLY A O 1
ATOM 1634 N N . HIS A 1 201 ? 5.007 6.838 16.731 1.00 11.42 207 HIS A N 1
ATOM 1635 C CA . HIS A 1 201 ? 4.069 7.414 17.686 1.00 11.23 207 HIS A CA 1
ATOM 1636 C C . HIS A 1 201 ? 2.723 6.716 17.548 1.00 10.45 207 HIS A C 1
ATOM 1637 O O . HIS A 1 201 ? 2.444 6.110 16.543 1.00 11.41 207 HIS A O 1
ATOM 1644 N N . SER A 1 202 ? 1.891 6.769 18.579 1.00 10.36 208 SER A N 1
ATOM 1645 C CA . SER A 1 202 ? 0.536 6.232 18.484 1.00 11.64 208 SER A CA 1
ATOM 1646 C C . SER A 1 202 ? -0.344 6.971 19.466 1.00 11.86 208 SER A C 1
ATOM 1647 O O . SER A 1 202 ? 0.122 7.422 20.527 1.00 13.58 208 SER A O 1
ATOM 1650 N N . PHE A 1 203 ? -1.604 7.013 19.089 1.00 10.71 209 PHE A N 1
ATOM 1651 C CA . PHE A 1 203 ? -2.698 7.622 19.826 1.0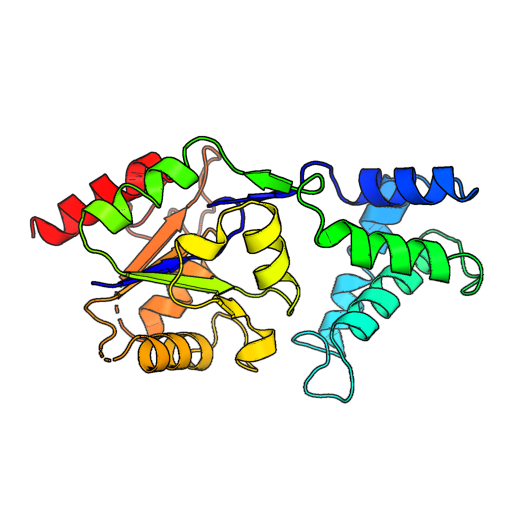0 10.85 209 PHE A CA 1
ATOM 1652 C C . PHE A 1 203 ? -3.863 6.658 19.908 1.00 13.89 209 PHE A C 1
ATOM 1653 O O . PHE A 1 203 ? -4.221 6.021 18.923 1.00 13.85 209 PHE A O 1
ATOM 1661 N N . LEU A 1 204 ? -4.425 6.532 21.108 1.00 10.81 210 LEU A N 1
ATOM 1662 C CA . LEU A 1 204 ? -5.484 5.593 21.411 1.00 10.10 210 LEU A CA 1
ATOM 1663 C C . LEU A 1 204 ? -6.802 6.299 21.593 1.00 8.75 210 LEU A C 1
ATOM 1664 O O . LEU A 1 204 ? -6.933 7.158 22.468 1.00 10.42 210 LEU A O 1
ATOM 1669 N N . VAL A 1 205 ? -7.785 5.963 20.745 1.00 9.81 211 VAL A N 1
ATOM 1670 C CA . VAL A 1 205 ? -9.131 6.517 20.804 1.00 9.19 211 VAL A CA 1
ATOM 1671 C C . VAL A 1 205 ? -9.891 5.668 21.820 1.00 14.44 211 VAL A C 1
ATOM 1672 O O . VAL A 1 205 ? -10.041 4.470 21.649 1.00 15.07 211 VAL A O 1
ATOM 1676 N N . VAL A 1 206 ? -10.365 6.292 22.896 1.00 10.72 212 VAL A N 1
ATOM 1677 C CA . VAL A 1 206 ? -10.987 5.546 24.004 1.00 7.81 212 VAL A CA 1
ATOM 1678 C C . VAL A 1 206 ? -12.473 5.775 24.187 1.00 13.05 212 VAL A C 1
ATOM 1679 O O . VAL A 1 206 ? -13.151 5.055 24.953 1.00 14.37 212 VAL A O 1
ATOM 1683 N N . GLY A 1 207 ? -13.017 6.749 23.470 1.00 11.39 213 GLY A N 1
ATOM 1684 C CA . GLY A 1 207 ? -14.427 7.052 23.589 1.00 13.77 213 GLY A CA 1
ATOM 1685 C C . GLY A 1 207 ? -14.747 7.771 24.864 1.00 15.94 213 GLY A C 1
ATOM 1686 O O . GLY A 1 207 ? -13.840 8.177 25.623 1.00 13.36 213 GLY A O 1
ATOM 1687 N N . PRO A 1 208 ? -16.063 7.956 25.118 1.00 19.80 214 PRO A N 1
ATOM 1688 C CA . PRO A 1 208 ? -16.511 8.633 26.291 1.00 22.27 214 PRO A CA 1
ATOM 1689 C C . PRO A 1 208 ? -16.611 7.725 27.511 1.00 23.02 214 PRO A C 1
ATOM 1690 O O . PRO A 1 208 ? -16.827 8.237 28.598 1.00 21.38 214 PRO A O 1
ATOM 1694 N N . GLN A 1 209 ? -16.471 6.408 27.339 1.00 24.61 215 GLN A N 1
ATOM 1695 C CA . GLN A 1 209 ? -16.590 5.490 28.473 1.00 32.83 215 GLN A CA 1
ATOM 1696 C C . GLN A 1 209 ? -15.350 5.602 29.362 1.00 29.42 215 GLN A C 1
ATOM 1697 O O . GLN A 1 209 ? -14.235 5.897 28.883 1.00 27.12 215 GLN A O 1
ATOM 1699 N N . ALA A 1 210 ? -15.558 5.375 30.658 0.70 16.43 216 ALA A N 1
ATOM 1700 C CA . ALA A 1 210 ? -14.469 5.389 31.619 0.70 15.78 216 ALA A CA 1
ATOM 1701 C C . ALA A 1 210 ? -13.374 4.443 31.134 0.70 12.50 216 ALA A C 1
ATOM 1702 O O . ALA A 1 210 ? -13.638 3.455 30.453 0.70 19.93 216 ALA A O 1
ATOM 1704 N N . LEU A 1 211 ? -12.134 4.759 31.474 1.00 20.15 217 LEU A N 1
ATOM 1705 C CA . LEU A 1 211 ? -11.015 4.008 30.967 1.00 9.75 217 LEU A CA 1
ATOM 1706 C C . LEU A 1 211 ? -10.876 2.573 31.514 1.00 16.52 217 LEU A C 1
ATOM 1707 O O . LEU A 1 211 ? -11.122 2.340 32.696 1.00 16.55 217 LEU A O 1
ATOM 1712 N N . ASP A 1 212 ? -10.467 1.647 30.615 1.00 12.64 218 ASP A N 1
ATOM 1713 C CA . ASP A 1 212 ? -9.815 0.369 30.952 1.00 9.87 218 ASP A CA 1
ATOM 1714 C C . ASP A 1 212 ? -8.679 0.644 31.953 1.00 11.01 218 ASP A C 1
ATOM 1715 O O . ASP A 1 212 ? -7.834 1.495 31.683 1.00 10.66 218 ASP A O 1
ATOM 1720 N N . PRO A 1 213 ? -8.653 -0.071 33.089 1.00 7.25 219 PRO A N 1
ATOM 1721 C CA . PRO A 1 213 ? -7.618 0.194 34.084 1.00 3.13 219 PRO A CA 1
ATOM 1722 C C . PRO A 1 213 ? -6.206 0.204 33.541 1.00 7.08 219 PRO A C 1
ATOM 1723 O O . PRO A 1 213 ? -5.409 1.060 33.928 1.00 7.28 219 PRO A O 1
ATOM 1727 N N . VAL A 1 214 ? -5.869 -0.744 32.679 1.00 6.13 220 VAL A N 1
ATOM 1728 C CA . VAL A 1 214 ? -4.510 -0.793 32.149 1.00 11.17 220 VAL A CA 1
ATOM 1729 C C . VAL A 1 214 ? -4.173 0.470 31.365 1.00 11.66 220 VAL A C 1
ATOM 1730 O O . VAL A 1 214 ? -3.081 0.995 31.492 1.00 11.53 220 VAL A O 1
ATOM 1734 N N . VAL A 1 215 ? -5.116 0.968 30.568 1.00 8.34 221 VAL A N 1
ATOM 1735 C CA . VAL A 1 215 ? -4.903 2.225 29.858 1.00 7.01 221 VAL A CA 1
ATOM 1736 C C . VAL A 1 215 ? -4.756 3.398 30.826 1.00 10.58 221 VAL A C 1
ATOM 1737 O O . VAL A 1 215 ? -3.854 4.229 30.693 1.00 10.74 221 VAL A O 1
ATOM 1741 N N . ARG A 1 216 ? -5.674 3.486 31.768 1.00 7.03 222 ARG A N 1
ATOM 1742 C CA A ARG A 1 216 ? -5.659 4.528 32.823 0.50 5.18 222 ARG A CA 1
ATOM 1743 C CA B ARG A 1 216 ? -5.651 4.546 32.772 0.50 6.30 222 ARG A CA 1
ATOM 1744 C C . ARG A 1 216 ? -4.312 4.566 33.511 1.00 14.49 222 ARG A C 1
ATOM 1745 O O . ARG A 1 216 ? -3.742 5.633 33.737 1.00 11.77 222 ARG A O 1
ATOM 1760 N N . ASP A 1 217 ? -3.809 3.392 33.861 1.00 12.64 223 ASP A N 1
ATOM 1761 C CA . ASP A 1 217 ? -2.621 3.311 34.702 1.00 15.00 223 ASP A CA 1
ATOM 1762 C C . ASP A 1 217 ? -1.334 3.396 33.935 1.00 17.40 223 ASP A C 1
ATOM 1763 O O . ASP A 1 217 ? -0.318 3.774 34.520 1.00 25.19 223 ASP A O 1
ATOM 1768 N N . SER A 1 218 ? -1.374 3.073 32.646 1.00 15.64 224 SER A N 1
ATOM 1769 C CA . SER A 1 218 ? -0.171 2.856 31.853 1.00 17.39 224 SER A CA 1
ATOM 1770 C C . SER A 1 218 ? 0.055 3.778 30.660 1.00 20.04 224 SER A C 1
ATOM 1771 O O . SER A 1 218 ? 1.191 3.894 30.197 1.00 20.83 224 SER A O 1
ATOM 1774 N N . VAL A 1 219 ? -0.996 4.411 30.143 1.00 12.29 225 VAL A N 1
ATOM 1775 C CA . VAL A 1 219 ? -0.863 5.221 28.956 1.00 10.36 225 VAL A CA 1
ATOM 1776 C C . VAL A 1 219 ? -0.883 6.719 29.329 1.00 11.74 225 VAL A C 1
ATOM 1777 O O . VAL A 1 219 ? -1.808 7.188 29.978 1.00 13.00 225 VAL A O 1
ATOM 1781 N N . PRO A 1 220 ? 0.147 7.477 28.906 1.00 8.40 226 PRO A N 1
ATOM 1782 C CA . PRO A 1 220 ? 0.136 8.905 29.178 1.00 7.45 226 PRO A CA 1
ATOM 1783 C C . PRO A 1 220 ? -1.133 9.538 28.636 1.00 7.50 226 PRO A C 1
ATOM 1784 O O . PRO A 1 220 ? -1.537 9.253 27.508 1.00 9.64 226 PRO A O 1
ATOM 1788 N N . LYS A 1 221 ? -1.749 10.390 29.440 1.00 7.73 227 LYS A N 1
ATOM 1789 C CA . LYS A 1 221 ? -2.982 11.081 29.048 1.00 7.74 227 LYS A CA 1
ATOM 1790 C C . LYS A 1 221 ? -2.854 11.845 27.733 1.00 8.44 227 LYS A C 1
ATOM 1791 O O . LYS A 1 221 ? -3.836 12.040 27.004 1.00 8.57 227 LYS A O 1
ATOM 1797 N N . GLU A 1 222 ? -1.628 12.272 27.445 1.00 7.34 228 GLU A N 1
ATOM 1798 C CA . GLU A 1 222 ? -1.350 13.012 26.210 1.00 7.37 228 GLU A CA 1
ATOM 1799 C C . GLU A 1 222 ? -1.533 12.161 24.951 1.00 11.71 228 GLU A C 1
ATOM 1800 O O . GLU A 1 222 ? -1.605 12.688 23.835 1.00 11.53 228 GLU A O 1
ATOM 1806 N N . HIS A 1 223 ? -1.534 10.837 25.109 1.00 8.49 229 HIS A N 1
ATOM 1807 C CA . HIS A 1 223 ? -1.714 9.921 23.999 1.00 8.64 229 HIS A CA 1
ATOM 1808 C C . HIS A 1 223 ? -3.138 9.367 23.869 1.00 10.62 229 HIS A C 1
ATOM 1809 O O . HIS A 1 223 ? -3.404 8.532 23.005 1.00 13.93 229 HIS A O 1
ATOM 1816 N N . ILE A 1 224 ? -4.011 9.787 24.779 1.00 9.31 230 ILE A N 1
ATOM 1817 C CA . ILE A 1 224 ? -5.383 9.265 24.877 1.00 10.01 230 ILE A CA 1
ATOM 1818 C C . ILE A 1 224 ? -6.336 10.269 24.225 1.00 10.97 230 ILE A C 1
ATOM 1819 O O . ILE A 1 224 ? -6.360 11.456 24.585 1.00 12.68 230 ILE A O 1
ATOM 1824 N N . LEU A 1 225 ? -7.103 9.793 23.241 1.00 11.03 231 LEU A N 1
ATOM 1825 C CA . LEU A 1 225 ? -8.051 10.626 22.529 1.00 8.31 231 LEU A CA 1
ATOM 1826 C C . LEU A 1 225 ? -9.491 10.202 22.895 1.00 9.70 231 LEU A C 1
ATOM 1827 O O . LEU A 1 225 ? -9.910 9.115 22.537 1.00 12.38 231 LEU A O 1
ATOM 1832 N N . PRO A 1 226 ? -10.242 11.059 23.593 1.00 9.61 232 PRO A N 1
ATOM 1833 C CA . PRO A 1 226 ? -11.619 10.625 23.809 1.00 10.13 232 PRO A CA 1
ATOM 1834 C C . PRO A 1 226 ? -12.388 10.492 22.501 1.00 14.02 232 PRO A C 1
ATOM 1835 O O . PRO A 1 226 ? -13.301 9.675 22.412 1.00 15.53 232 PRO A O 1
ATOM 1839 N N . SER A 1 227 ? -12.030 11.308 21.507 1.00 11.94 233 SER A N 1
ATOM 1840 C CA . SER A 1 227 ? -12.597 11.213 20.175 1.00 13.04 233 SER A CA 1
ATOM 1841 C C . SER A 1 227 ? -11.601 11.807 19.187 1.00 13.61 233 SER A C 1
ATOM 1842 O O . SER A 1 227 ? -10.616 12.409 19.578 1.00 11.09 233 SER A O 1
ATOM 1845 N N . LEU A 1 228 ? -11.866 11.637 17.905 1.00 14.94 234 LEU A N 1
ATOM 1846 C CA . LEU A 1 228 ? -10.983 12.178 16.871 1.00 14.37 234 LEU A CA 1
ATOM 1847 C C . LEU A 1 228 ? -10.833 13.693 16.883 1.00 11.72 234 LEU A C 1
ATOM 1848 O O . LEU A 1 228 ? -9.879 14.222 16.317 1.00 15.30 234 LEU A O 1
ATOM 1853 N N . ALA A 1 229 ? -11.783 14.400 17.497 1.00 12.94 235 ALA A N 1
ATOM 1854 C CA . ALA A 1 229 ? -11.669 15.850 17.702 1.00 13.58 235 ALA A CA 1
ATOM 1855 C C . ALA A 1 229 ? -10.374 16.230 18.436 1.00 12.36 235 ALA A C 1
ATOM 1856 O O . ALA A 1 229 ? -9.894 17.368 18.295 1.00 16.53 235 ALA A O 1
ATOM 1858 N N . HIS A 1 230 ? -9.853 15.308 19.240 1.00 10.62 236 HIS A N 1
ATOM 1859 C CA . HIS A 1 230 ? -8.657 15.542 20.044 1.00 11.35 236 HIS A CA 1
ATOM 1860 C C . HIS A 1 230 ? -7.332 15.207 19.343 1.00 11.29 236 HIS A C 1
ATOM 1861 O O . HIS A 1 230 ? -6.267 15.467 19.890 1.00 14.23 236 HIS A O 1
ATOM 1868 N N . LEU A 1 231 ? -7.392 14.632 18.149 1.00 14.89 237 LEU A N 1
ATOM 1869 C CA . LEU A 1 231 ? -6.179 14.184 17.467 1.00 11.01 237 LEU A CA 1
ATOM 1870 C C . LEU A 1 231 ? -5.257 15.321 17.076 1.00 9.69 237 LEU A C 1
ATOM 1871 O O . LEU A 1 231 ? -4.085 15.305 17.424 1.00 10.29 237 LEU A O 1
ATOM 1876 N N . LEU A 1 232 ? -5.761 16.285 16.321 1.00 9.99 238 LEU A N 1
ATOM 1877 C CA . LEU A 1 232 ? -4.925 17.409 15.886 1.00 12.65 238 LEU A CA 1
ATOM 1878 C C . LEU A 1 232 ? -4.421 18.200 17.095 1.00 15.69 238 LEU A C 1
ATOM 1879 O O . LEU A 1 232 ? -3.251 18.571 17.121 1.00 12.46 238 LEU A O 1
ATOM 1884 N N . PRO A 1 233 ? -5.278 18.410 18.119 1.00 12.91 239 PRO A N 1
ATOM 1885 C CA . PRO A 1 233 ? -4.726 19.058 19.326 1.00 11.43 239 PRO A CA 1
ATOM 1886 C C . PRO A 1 233 ? -3.605 18.273 20.000 1.00 12.60 239 PRO A C 1
ATOM 1887 O O . PRO A 1 233 ? -2.631 18.872 20.468 1.00 11.27 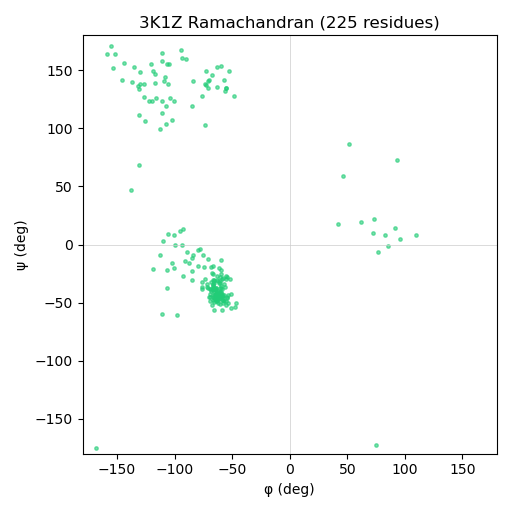239 PRO A O 1
ATOM 1891 N N . ALA A 1 234 ? -3.717 16.954 20.027 1.00 10.89 240 ALA A N 1
ATOM 1892 C CA . ALA A 1 234 ? -2.674 16.094 20.577 1.00 13.39 240 ALA A CA 1
ATOM 1893 C C . ALA A 1 234 ? -1.393 16.202 19.758 1.00 15.32 240 ALA A C 1
ATOM 1894 O O . ALA A 1 234 ? -0.286 16.205 20.309 1.00 17.42 240 ALA A O 1
ATOM 1896 N N . LEU A 1 235 ? -1.548 16.222 18.438 1.00 12.17 241 LEU A N 1
ATOM 1897 C CA . LEU A 1 235 ? -0.406 16.342 17.549 1.00 12.27 241 LEU A CA 1
ATOM 1898 C C . LEU A 1 235 ? 0.285 17.685 17.741 1.00 15.03 241 LEU A C 1
ATOM 1899 O O . LEU A 1 235 ? 1.517 17.751 17.669 1.00 14.09 241 LEU A O 1
ATOM 1904 N N . ASP A 1 236 ? -0.489 18.759 17.977 1.00 9.38 242 ASP A N 1
ATOM 1905 C CA . ASP A 1 236 ? 0.095 20.070 18.226 1.00 7.52 242 ASP A CA 1
ATOM 1906 C C . ASP A 1 236 ? 0.874 20.153 19.533 1.00 11.16 242 ASP A C 1
ATOM 1907 O O . ASP A 1 236 ? 1.880 20.845 19.591 1.00 16.46 242 ASP A O 1
ATOM 1912 N N . CYS A 1 237 ? 0.425 19.456 20.574 1.00 15.82 243 CYS A N 1
ATOM 1913 C CA . CYS A 1 237 ? 1.206 19.419 21.820 1.00 18.43 243 CYS A CA 1
ATOM 1914 C C . CYS A 1 237 ? 2.495 18.640 21.636 1.00 25.50 243 CYS A C 1
ATOM 1915 O O . CYS A 1 237 ? 3.531 19.008 22.172 1.00 21.55 243 CYS A O 1
ATOM 1918 N N . LEU A 1 238 ? 2.430 17.562 20.870 1.00 20.08 244 LEU A N 1
ATOM 1919 C CA . LEU A 1 238 ? 3.644 16.861 20.482 1.00 25.35 244 LEU A CA 1
ATOM 1920 C C . LEU A 1 238 ? 4.607 17.790 19.722 1.00 16.02 244 LEU A C 1
ATOM 1921 O O . LEU A 1 238 ? 5.761 17.965 20.119 1.00 23.06 244 LEU A O 1
ATOM 1926 N N . GLU A 1 239 ? 4.141 18.398 18.636 1.00 24.55 245 GLU A N 1
ATOM 1927 C CA . GLU A 1 239 ? 4.979 19.306 17.843 1.00 21.15 245 GLU A CA 1
ATOM 1928 C C . GLU A 1 239 ? 5.516 20.491 18.664 1.00 17.11 245 GLU A C 1
ATOM 1929 O O . GLU A 1 239 ? 6.664 20.931 18.483 1.00 20.72 245 GLU A O 1
ATOM 1935 N N . GLY A 1 240 ? 4.677 21.009 19.560 1.00 20.98 246 GLY A N 1
ATOM 1936 C CA . GLY A 1 240 ? 5.032 22.193 20.337 1.00 21.18 246 GLY A CA 1
ATOM 1937 C C . GLY A 1 240 ? 6.285 21.990 21.168 1.00 30.26 246 GLY A C 1
ATOM 1938 O O . GLY A 1 240 ? 7.017 22.949 21.433 1.00 29.47 246 GLY A O 1
ATOM 1939 N N . SER A 1 241 ? 6.519 20.742 21.585 1.00 28.48 2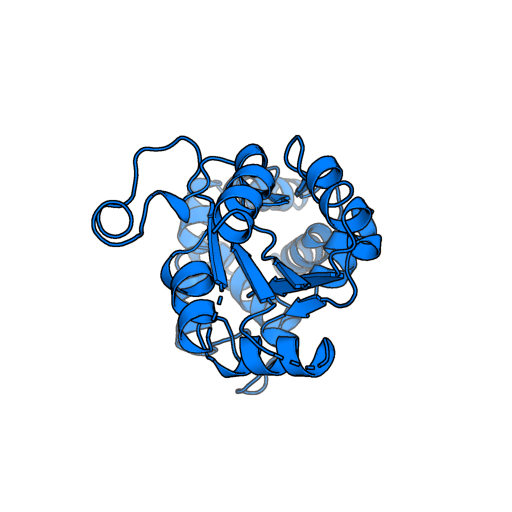47 SER A N 1
ATOM 1940 C CA . SER A 1 241 ? 7.771 20.348 22.227 1.00 37.79 247 SER A CA 1
ATOM 1941 C C . SER A 1 241 ? 8.904 20.330 21.194 1.00 34.98 247 SER A C 1
ATOM 1942 O O . SER A 1 241 ? 10.027 19.953 21.503 1.00 37.89 247 SER A O 1
#

Solvent-accessible surface area: 12260 Å² total

Sequence (238 aa):
RLLTWDVKDTLLRLRHPLGEAYATKARAHGLEVEPSALEQGFRRQQAYRAQSHSFPNYGLSHGLTSRQWWLDVVLQTFHLAGVQDAQQAVAPIAEQLYKDFSHPCCTWQVLDGAEDTLRRECRTRGLRLAVISNFDRRLEGILGGLGLREHFDFVLTSEAAGWPKPDPRIFQEALRLAHEPVVVAAHVGDNYLCDYQGPRAVGHSFLVVGPQALDPVVRRDSVPKEHILPSLAHLLPALDCLEGS

Organism: Homo sapiens (NCBI:txid9606)

InterPro domains:
  IPR006439 HAD hydrolase, subfamily IA [PR00413] (7-18)
  IPR006439 HAD hydrolase, subfamily IA [PR00413] (124-137)
  IPR006439 HAD hydrolase, subfamily IA [PR00413] (154-170)
  IPR006439 HAD hydrolase, subfamily IA [TIGR01549] (125-205)
  IPR011949 HAD-superfamily hydrolase, subfamily IA, REG-2-like [TIGR02252] (8-210)
  IPR023214 HAD superfamily [G3DSA:3.40.50.1000] (9-222)
  IPR036412 HAD-like superfamily [SSF56784] (7-242)
  IPR044924 HAD-superfamily hydrolase, subfamily IA, REG-2-like, capping domain superfamily [G3DSA:1.10.150.720] (23-106)
  IPR051828 HAD-like hydrolase domain-containing protein [PTHR46191] (2-242)

Radius of gyration: 18.98 Å; Cα contacts (8 Å, |Δi|>4): 397; chains: 1; bounding box: 48×50×36 Å

CATH classification: 3.40.50.1000 (+1 more: 1.10.150.720)